Protein AF-0000000079726739 (afdb_homodimer)

pLDDT: mean 91.28, std 9.1, range [36.06, 97.25]

Radius of gyration: 21.45 Å; Cα contacts (8 Å, |Δi|>4): 364; chains: 2; bounding box: 50×57×48 Å

Secondary structure (DSSP, 8-state):
----SB-GGGGGHHHHHHHHHHHHHHHHHTSTT-TT--HHHHHHHHHHHH-SSEEHHHHHHHTT--HHHHHHHHHHHHHTTSEEEEE-SS-TTSEEEEE-HHHHTTHHHHHHHHHHHTBHHHHT--HHHHHHHHHHHHHHHHHHHHHH--/----SB-GGGGHHHHHHHHHHHHHHHHHHTSTT-TT--HHHHHHHHHHHH-SSEEHHHHHHHTT--HHHHHHHHHHHHHTTSEEEEE-SS-TTPEEEEE-HHHHTTHHHHHHHHHHHTBHHHHT--HHHHHHHHHHHHHHHHHHHHHH--

Organism: NCBI:txid2484979

Nearest PDB structures (foldseek):
  7kua-assembly1_A-2  TM=8.331E-01  e=1.783E-07  Pseudomonas putida
  2nnn-assembly3_F  TM=8.838E-01  e=1.512E-06  Pseudomonas aeruginosa
  5h3r-assembly1_B  TM=7.527E-01  e=2.907E-07  Escherichia coli K-12
  3bpx-assembly1_A  TM=7.379E-01  e=1.607E-06  unclassified
  7kfq-assembly1_A  TM=6.053E-01  e=3.285E-07  Variovorax paradoxus

Foldseek 3Di:
DPCVVDDPVVVCVVVVVVVLFVLLLVLQCVDPLRNPATPVLLLLLVVQLVPAKDWLVVSCVVSVHDSVVSVVSVVVCVVSVQKDWDADPVDRVIIMMHGDPNSNVCVVSSVVSCCVSVDCVVVVDDPVRVVVVVVVVVVVVVVCCVVPVD/DPCVVDDPVPVCVVVVVVVLFVLLLVLQCVDPLRNPATPVLLLLLVVQLVPAKDWLVRSCVVSVHDSVVSVVSVVVCVVSVQKDWDADPVDRVIIMMHGDPNSNVCVVSSVVSCCVSVDCVVVVDDPVRVVVVVVVVVVVVVVCCVVPVD

InterPro domains:
  IPR000835 MarR-type HTH domain [PF01047] (37-95)
  IPR000835 MarR-type HTH domain [PR00598] (71-86)
  IPR000835 MarR-type HTH domain [PR00598] (90-106)
  IPR000835 MarR-type HTH domain [PR00598] (120-140)
  IPR000835 MarR-type HTH domain [PS50995] (6-142)
  IPR000835 MarR-type HTH domain [SM00347] (29-130)
  IPR036388 Winged helix-like DNA-binding domain superfamily [G3DSA:1.10.10.10] (10-148)
  IPR036390 Winged helix DNA-binding domain superfamily [SSF46785] (13-146)

Solvent-accessible surface area (backbone atoms only — not comparable to full-atom values): 16293 Å² total; per-residue (Å²): 125,80,77,75,67,48,36,72,47,59,74,48,31,50,56,53,23,48,51,50,38,50,56,44,31,55,49,32,51,72,36,87,93,34,60,84,50,49,47,68,44,48,53,52,50,55,50,50,74,74,36,77,77,47,35,55,66,56,51,14,62,73,70,63,47,55,56,71,58,44,52,54,48,48,49,55,38,36,73,71,48,29,34,46,75,43,73,31,88,88,41,74,87,41,46,27,43,36,67,30,75,64,34,57,67,40,53,63,59,51,48,53,42,46,54,54,72,23,29,28,74,70,44,64,44,53,65,67,56,40,51,53,49,28,54,55,52,49,47,30,50,54,46,34,34,72,75,67,67,93,125,80,74,74,65,49,38,72,46,58,74,49,30,50,57,53,24,46,50,52,39,50,56,44,32,55,49,32,52,73,36,88,93,33,60,85,49,50,47,69,45,47,53,52,49,55,50,50,74,74,37,79,76,48,36,55,67,56,50,15,63,72,70,64,48,55,56,72,58,44,52,54,47,48,48,56,39,36,74,71,49,29,34,48,76,44,73,31,86,88,42,75,88,40,45,27,43,36,68,30,76,64,34,56,67,39,53,62,60,52,47,54,43,47,54,54,72,24,30,28,74,70,46,65,42,53,66,68,55,40,50,53,48,29,54,54,53,48,48,28,49,53,45,34,33,73,74,66,68,95

Sequence (300 aa):
MSSSGRFHSVKYLPRLAEFLNNEIEKGLKEVEDLQSLSASHFEILTFLLRKQKTNMSLIARAIHRKKPTVTVLVGKLEELGLVKRYSSEEDKRETNIELTRKGKSLKRTASKIGSRVLSLKLWGLNPQESEQLFDLLEKIYTHLRNSRNIMSSSGRFHSVKYLPRLAEFLNNEIEKGLKEVEDLQSLSASHFEILTFLLRKQKTNMSLIARAIHRKKPTVTVLVGKLEELGLVKRYSSEEDKRETNIELTRKGKSLKRTASKIGSRVLSLKLWGLNPQESEQLFDLLEKIYTHLRNSRNI

Structure (mmCIF, N/CA/C/O backbone):
data_AF-0000000079726739-model_v1
#
loop_
_entity.id
_entity.type
_entity.pdbx_description
1 polymer 'MarR family transcriptional regulator'
#
loop_
_atom_site.group_PDB
_atom_site.id
_atom_site.type_symbol
_atom_site.label_atom_id
_atom_site.label_alt_id
_atom_site.label_comp_id
_atom_site.label_asym_id
_atom_site.label_entity_id
_atom_site.label_seq_id
_atom_site.pdbx_PDB_ins_code
_atom_site.Cartn_x
_atom_site.Cartn_y
_atom_site.Cartn_z
_atom_site.occupancy
_atom_site.B_iso_or_equiv
_atom_site.auth_seq_id
_atom_site.auth_comp_id
_atom_site.auth_asym_id
_atom_site.auth_atom_id
_atom_site.pdbx_PDB_model_num
ATOM 1 N N . MET A 1 1 ? 0.133 -23.688 14.75 1 36.06 1 MET A N 1
ATOM 2 C CA . MET A 1 1 ? 0.038 -22.969 13.477 1 36.06 1 MET A CA 1
ATOM 3 C C . MET A 1 1 ? 1.342 -23.094 12.695 1 36.06 1 MET A C 1
ATOM 5 O O . MET A 1 1 ? 2.416 -22.797 13.219 1 36.06 1 MET A O 1
ATOM 9 N N . SER A 1 2 ? 1.576 -24.031 11.906 1 43.97 2 SER A N 1
ATOM 10 C CA . SER A 1 2 ? 2.809 -24.453 11.25 1 43.97 2 SER A CA 1
ATOM 11 C C . SER A 1 2 ? 3.602 -23.25 10.742 1 43.97 2 SER A C 1
ATOM 13 O O . SER A 1 2 ? 3.029 -22.312 10.188 1 43.97 2 SER A O 1
ATOM 15 N N . SER A 1 3 ? 4.586 -22.875 11.586 1 51.31 3 SER A N 1
ATOM 16 C CA . SER A 1 3 ? 5.582 -21.828 11.367 1 51.31 3 SER A CA 1
ATOM 17 C C . SER A 1 3 ? 6.02 -21.766 9.906 1 51.31 3 SER A C 1
ATOM 19 O O . SER A 1 3 ? 6.797 -22.609 9.453 1 51.31 3 SER A O 1
ATOM 21 N N . SER A 1 4 ? 5.129 -21.656 9.008 1 60.56 4 SER A N 1
ATOM 22 C CA . SER A 1 4 ? 5.309 -21.906 7.582 1 60.56 4 SER A CA 1
ATOM 23 C C . SER A 1 4 ? 6.617 -21.312 7.074 1 60.56 4 SER A C 1
ATOM 25 O O . SER A 1 4 ? 7.102 -21.688 6.004 1 60.56 4 SER A O 1
ATOM 27 N N . GLY A 1 5 ? 7.465 -20.75 8.148 1 80.25 5 GLY A N 1
ATOM 28 C CA . GLY A 1 5 ? 8.734 -20.188 7.703 1 80.25 5 GLY A CA 1
ATOM 29 C C . GLY A 1 5 ? 8.578 -19.203 6.566 1 80.25 5 GLY A C 1
ATOM 30 O O . GLY A 1 5 ? 9.547 -18.891 5.867 1 80.25 5 GLY A O 1
ATOM 31 N N . ARG A 1 6 ? 7.293 -18.781 6.344 1 86.44 6 ARG A N 1
ATOM 32 C CA . ARG A 1 6 ? 7.059 -17.844 5.25 1 86.44 6 ARG A CA 1
ATOM 33 C C . ARG A 1 6 ? 6.434 -16.547 5.762 1 86.44 6 ARG A C 1
ATOM 35 O O . ARG A 1 6 ? 5.84 -16.531 6.84 1 86.44 6 ARG A O 1
ATOM 42 N N . PHE A 1 7 ? 6.613 -15.547 5.051 1 89.06 7 PHE A N 1
ATOM 43 C CA . PHE A 1 7 ? 6.098 -14.227 5.387 1 89.06 7 PHE A CA 1
ATOM 44 C C . PHE A 1 7 ? 4.664 -14.055 4.895 1 89.06 7 PHE A C 1
ATOM 46 O O . PHE A 1 7 ? 4.398 -13.242 4.008 1 89.06 7 PHE A O 1
ATOM 53 N N . HIS A 1 8 ? 3.768 -14.617 5.637 1 88.31 8 HIS A N 1
ATOM 54 C CA . HIS A 1 8 ? 2.369 -14.656 5.223 1 88.31 8 HIS A CA 1
ATOM 55 C C . HIS A 1 8 ? 1.689 -13.312 5.457 1 88.31 8 HIS A C 1
ATOM 57 O O . HIS A 1 8 ? 0.628 -13.047 4.891 1 88.31 8 HIS A O 1
ATOM 63 N N . SER A 1 9 ? 2.352 -12.477 6.211 1 89.38 9 SER A N 1
ATOM 64 C CA . SER A 1 9 ? 1.776 -11.18 6.535 1 89.38 9 SER A CA 1
ATOM 65 C C . SER A 1 9 ? 1.7 -10.289 5.297 1 89.38 9 SER A C 1
ATOM 67 O O . SER A 1 9 ? 0.991 -9.281 5.293 1 89.38 9 SER A O 1
ATOM 69 N N . VAL A 1 10 ? 2.34 -10.703 4.289 1 90.69 10 VAL A N 1
ATOM 70 C CA . VAL A 1 10 ? 2.492 -9.883 3.094 1 90.69 10 VAL A CA 1
ATOM 71 C C . VAL A 1 10 ? 1.121 -9.594 2.484 1 90.69 10 VAL A C 1
ATOM 73 O O . VAL A 1 10 ? 0.906 -8.539 1.893 1 90.69 10 VAL A O 1
ATOM 76 N N . LYS A 1 11 ? 0.177 -10.383 2.688 1 88.38 11 LYS A N 1
ATOM 77 C CA . LYS A 1 11 ? -1.137 -10.266 2.061 1 88.38 11 LYS A CA 1
ATOM 78 C C . LYS A 1 11 ? -1.909 -9.078 2.631 1 88.38 11 LYS A C 1
ATOM 80 O O . LYS A 1 11 ? -2.811 -8.547 1.979 1 88.38 11 LYS A O 1
ATOM 85 N N . TYR A 1 12 ? -1.514 -8.648 3.768 1 92.69 12 TYR A N 1
ATOM 86 C CA . TYR A 1 12 ? -2.275 -7.602 4.449 1 92.69 12 TYR A CA 1
ATOM 87 C C . TYR A 1 12 ? -1.722 -6.223 4.121 1 92.69 12 TYR A C 1
ATOM 89 O O . TYR A 1 12 ? -2.432 -5.219 4.227 1 92.69 12 TYR A O 1
ATOM 97 N N . LEU A 1 13 ? -0.486 -6.141 3.666 1 94.56 13 LEU A N 1
ATOM 98 C CA . LEU A 1 13 ? 0.195 -4.855 3.523 1 94.56 13 LEU A CA 1
ATOM 99 C C . LEU A 1 13 ? -0.484 -3.996 2.463 1 94.56 13 LEU A C 1
ATOM 101 O O . LEU A 1 13 ? -0.867 -2.855 2.736 1 94.56 13 LEU A O 1
ATOM 105 N N . PRO A 1 14 ? -0.775 -4.562 1.338 1 93.75 14 PRO A N 1
ATOM 106 C CA . PRO A 1 14 ? -1.399 -3.719 0.315 1 93.75 14 PRO A CA 1
ATOM 107 C C . PRO A 1 14 ? -2.816 -3.291 0.687 1 93.75 14 PRO A C 1
ATOM 109 O O . PRO A 1 14 ? -3.221 -2.16 0.4 1 93.75 14 PRO A O 1
ATOM 112 N N . ARG A 1 15 ? -3.527 -4.109 1.329 1 92.56 15 ARG A N 1
ATOM 113 C CA . ARG A 1 15 ? -4.91 -3.809 1.686 1 92.56 15 ARG A CA 1
ATOM 114 C C . ARG A 1 15 ? -4.973 -2.725 2.758 1 92.56 15 ARG A C 1
ATOM 116 O O . ARG A 1 15 ? -5.797 -1.81 2.676 1 92.56 15 ARG A O 1
ATOM 123 N N . LEU A 1 16 ? -4.109 -2.824 3.725 1 95.31 16 LEU A N 1
ATOM 124 C CA . LEU A 1 16 ? -4.094 -1.848 4.809 1 95.31 16 LEU A CA 1
ATOM 125 C C . LEU A 1 16 ? -3.553 -0.506 4.324 1 95.31 16 LEU A C 1
ATOM 127 O O . LEU A 1 16 ? -4.023 0.549 4.754 1 95.31 16 LEU A O 1
ATOM 131 N N . ALA A 1 17 ? -2.574 -0.575 3.42 1 95.31 17 ALA A N 1
ATOM 132 C CA . ALA A 1 17 ? -2.08 0.656 2.809 1 95.31 17 ALA A CA 1
ATOM 133 C C . ALA A 1 17 ? -3.176 1.344 1.999 1 95.31 17 ALA A C 1
ATOM 135 O O . ALA A 1 17 ? -3.309 2.568 2.039 1 95.31 17 ALA A O 1
ATOM 136 N N . GLU A 1 18 ? -3.9 0.544 1.302 1 94.31 18 GLU A N 1
ATOM 137 C CA . GLU A 1 18 ? -5.008 1.074 0.509 1 94.31 18 GLU A CA 1
ATOM 138 C C . GLU A 1 18 ? -6.062 1.721 1.4 1 94.31 18 GLU A C 1
ATOM 140 O O . GLU A 1 18 ? -6.562 2.805 1.091 1 94.31 18 GLU A O 1
ATOM 145 N N . PHE A 1 19 ? -6.395 1.066 2.426 1 95 19 PHE A N 1
ATOM 146 C CA . PHE A 1 19 ? -7.359 1.622 3.365 1 95 19 PHE A CA 1
ATOM 147 C C . PHE A 1 19 ? -6.875 2.959 3.912 1 95 19 PHE A C 1
ATOM 149 O O . PHE A 1 19 ? -7.637 3.928 3.963 1 95 19 PHE A O 1
ATOM 156 N N . LEU A 1 20 ? -5.609 3.002 4.301 1 96.38 20 LEU A N 1
ATOM 157 C CA . LEU A 1 20 ? -5.012 4.23 4.809 1 96.38 20 LEU A CA 1
ATOM 158 C C . LEU A 1 20 ? -5.137 5.359 3.789 1 96.38 20 LEU A C 1
ATOM 160 O O . LEU A 1 20 ? -5.602 6.449 4.117 1 96.38 20 LEU A O 1
ATOM 164 N N . ASN A 1 21 ? -4.738 5.102 2.58 1 96.19 21 ASN A N 1
ATOM 165 C CA . ASN A 1 21 ? -4.777 6.109 1.525 1 96.19 21 ASN A CA 1
ATOM 166 C C . ASN A 1 21 ? -6.199 6.582 1.255 1 96.19 21 ASN A C 1
ATOM 168 O O . ASN A 1 21 ? -6.438 7.781 1.087 1 96.19 21 ASN A O 1
ATOM 172 N N . ASN A 1 22 ? -7.117 5.645 1.278 1 94.94 22 ASN A N 1
ATOM 173 C CA . ASN A 1 22 ? -8.516 5.992 1.059 1 94.94 22 ASN A CA 1
ATOM 174 C C . ASN A 1 22 ? -9.055 6.891 2.172 1 94.94 22 ASN A C 1
ATOM 176 O O . ASN A 1 22 ? -9.789 7.84 1.907 1 94.94 22 ASN A O 1
ATOM 180 N N . GLU A 1 23 ? -8.695 6.566 3.359 1 95.62 23 GLU A N 1
ATOM 181 C CA . GLU A 1 23 ? -9.148 7.367 4.496 1 95.62 23 GLU A CA 1
ATOM 182 C C . GLU A 1 23 ? -8.586 8.781 4.43 1 95.62 23 GLU A C 1
ATOM 184 O O . GLU A 1 23 ? -9.289 9.75 4.746 1 95.62 23 GLU A O 1
ATOM 189 N N . ILE A 1 24 ? -7.375 8.898 4.035 1 96.94 24 ILE A N 1
ATOM 190 C CA . ILE A 1 24 ? -6.758 10.211 3.891 1 96.94 24 ILE A CA 1
ATOM 191 C C . ILE A 1 24 ? -7.469 10.992 2.791 1 96.94 24 ILE A C 1
ATOM 193 O O . ILE A 1 24 ? -7.855 12.148 2.994 1 96.94 24 ILE A O 1
ATOM 197 N N . GLU A 1 25 ? -7.684 10.398 1.745 1 96.94 25 GLU A N 1
ATOM 198 C CA . GLU A 1 25 ? -8.258 11.07 0.582 1 96.94 25 GLU A CA 1
ATOM 199 C C . GLU A 1 25 ? -9.719 11.43 0.819 1 96.94 25 GLU A C 1
ATOM 201 O O . GLU A 1 25 ? -10.211 12.445 0.311 1 96.94 25 GLU A O 1
ATOM 206 N N . LYS A 1 26 ? -10.383 10.617 1.57 1 95.62 26 LYS A N 1
ATOM 207 C CA . LYS A 1 26 ? -11.742 10.977 1.98 1 95.62 26 LYS A CA 1
ATOM 208 C C . LYS A 1 26 ? -11.75 12.305 2.725 1 95.62 26 LYS A C 1
ATOM 210 O O . LYS A 1 26 ? -12.617 13.148 2.482 1 95.62 26 LYS A O 1
ATOM 215 N N . GLY A 1 27 ? -10.766 12.422 3.605 1 95.5 27 GLY A N 1
ATOM 216 C CA . GLY A 1 27 ? -10.641 13.68 4.324 1 95.5 27 GLY A CA 1
ATOM 217 C C . GLY A 1 27 ? -10.312 14.852 3.418 1 95.5 27 GLY A C 1
ATOM 218 O O . GLY A 1 27 ? -10.867 15.945 3.576 1 95.5 27 GLY A O 1
ATOM 219 N N . LEU A 1 28 ? -9.477 14.633 2.471 1 95.75 28 LEU A N 1
ATOM 220 C CA . LEU A 1 28 ? -9.078 15.68 1.536 1 95.75 28 LEU A CA 1
ATOM 221 C C . LEU A 1 28 ? -10.25 16.094 0.652 1 95.75 28 LEU A C 1
ATOM 223 O O . LEU A 1 28 ? -10.391 17.266 0.318 1 95.75 28 LEU A O 1
ATOM 227 N N . LYS A 1 29 ? -11.047 15.164 0.349 1 94.75 29 LYS A N 1
ATOM 228 C CA . LYS A 1 29 ? -12.188 15.422 -0.529 1 94.75 29 LYS A CA 1
ATOM 229 C C . LYS A 1 29 ? -13.227 16.312 0.154 1 94.75 29 LYS A C 1
ATOM 231 O O . LYS A 1 29 ? -14.031 16.953 -0.515 1 94.75 29 LYS A O 1
ATOM 236 N N . GLU A 1 30 ? -13.211 16.312 1.415 1 92.94 30 GLU A N 1
ATOM 237 C CA . GLU A 1 30 ? -14.148 17.109 2.186 1 92.94 30 GLU A CA 1
ATOM 238 C C . GLU A 1 30 ? -13.75 18.594 2.174 1 92.94 30 GLU A C 1
ATOM 240 O O . GLU A 1 30 ? -14.516 19.453 2.617 1 92.94 30 GLU A O 1
ATOM 245 N N . VAL A 1 31 ? -12.578 18.859 1.762 1 89.44 31 VAL A N 1
ATOM 246 C CA . VAL A 1 31 ? -12.07 20.219 1.734 1 89.44 31 VAL A CA 1
ATOM 247 C C . VAL A 1 31 ? -12.055 20.734 0.297 1 89.44 31 VAL A C 1
ATOM 249 O O . VAL A 1 31 ? -11.5 20.094 -0.595 1 89.44 31 VAL A O 1
ATOM 252 N N . GLU A 1 32 ? -12.617 21.875 0.236 1 86.88 32 GLU A N 1
ATOM 253 C CA . GLU A 1 32 ? -12.664 22.5 -1.085 1 86.88 32 GLU A CA 1
ATOM 254 C C . GLU A 1 32 ? -11.266 22.688 -1.659 1 86.88 32 GLU A C 1
ATOM 256 O O . GLU A 1 32 ? -10.328 23.031 -0.929 1 86.88 32 GLU A O 1
ATOM 261 N N . ASP A 1 33 ? -10.938 22.344 -2.885 1 87.31 33 ASP A N 1
ATOM 262 C CA . ASP A 1 33 ? -9.734 22.625 -3.664 1 87.31 33 ASP A CA 1
ATOM 263 C C . ASP A 1 33 ? -8.68 21.547 -3.428 1 87.31 33 ASP A C 1
ATOM 265 O O . ASP A 1 33 ? -7.594 21.594 -4.012 1 87.31 33 ASP A O 1
ATOM 269 N N . LEU A 1 34 ? -9.016 20.641 -2.473 1 93.75 34 LEU A N 1
ATOM 270 C CA . LEU A 1 34 ? -8 19.625 -2.188 1 93.75 34 LEU A CA 1
ATOM 271 C C . LEU A 1 34 ? -8.414 18.281 -2.75 1 93.75 34 LEU A C 1
ATOM 273 O O . LEU A 1 34 ? -7.758 17.266 -2.488 1 93.75 34 LEU A O 1
ATOM 277 N N . GLN A 1 35 ? -9.414 18.203 -3.504 1 93.44 35 GLN A N 1
ATOM 278 C CA . GLN A 1 35 ? -10.023 16.969 -3.961 1 93.44 35 GLN A CA 1
ATOM 279 C C . GLN A 1 35 ? -9.102 16.219 -4.918 1 93.44 35 GLN A C 1
ATOM 281 O O . GLN A 1 35 ? -9.234 15 -5.094 1 93.44 35 GLN A O 1
ATOM 286 N N . SER A 1 36 ? -8.211 16.969 -5.445 1 94.81 36 SER A N 1
ATOM 287 C CA . SER A 1 36 ? -7.332 16.344 -6.438 1 94.81 36 SER A CA 1
ATOM 288 C C . SER A 1 36 ? -6.055 15.82 -5.797 1 94.81 36 SER A C 1
ATOM 290 O O . SER A 1 36 ? -5.246 15.164 -6.461 1 94.81 36 SER A O 1
ATOM 292 N N . LEU A 1 37 ? -5.887 16.047 -4.52 1 96.56 37 LEU A N 1
ATOM 293 C CA . LEU A 1 37 ? -4.664 15.633 -3.842 1 96.56 37 LEU A CA 1
ATOM 294 C C . LEU A 1 37 ? -4.758 14.18 -3.4 1 96.56 37 LEU A C 1
ATOM 296 O O . LEU A 1 37 ? -5.832 13.703 -3.027 1 96.56 37 LEU A O 1
ATOM 300 N N . SER A 1 38 ? -3.639 13.523 -3.457 1 96.25 38 SER A N 1
ATOM 301 C CA . SER A 1 38 ? -3.527 12.141 -2.988 1 96.25 38 SER A CA 1
ATOM 302 C C . SER A 1 38 ? -2.893 12.078 -1.603 1 96.25 38 SER A C 1
ATOM 304 O O . SER A 1 38 ? -2.51 13.109 -1.042 1 96.25 38 SER A O 1
ATOM 306 N N . ALA A 1 39 ? -2.752 10.867 -1.101 1 96.06 39 ALA A N 1
ATOM 307 C CA . ALA A 1 39 ? -2.146 10.633 0.208 1 96.06 39 ALA A CA 1
ATOM 308 C C . ALA A 1 39 ? -0.678 11.047 0.215 1 96.06 39 ALA A C 1
ATOM 310 O O . ALA A 1 39 ? -0.166 11.523 1.23 1 96.06 39 ALA A O 1
ATOM 311 N N . SER A 1 40 ? -0.048 10.891 -0.898 1 95.19 40 SER A N 1
ATOM 312 C CA . SER A 1 40 ? 1.357 11.273 -0.988 1 95.19 40 SER A CA 1
ATOM 313 C C . SER A 1 40 ? 1.524 12.789 -0.904 1 95.19 40 SER A C 1
ATOM 315 O O . SER A 1 40 ? 2.479 13.281 -0.296 1 95.19 40 SER A O 1
ATOM 317 N N . HIS A 1 41 ? 0.647 13.492 -1.476 1 96.25 41 HIS A N 1
ATOM 318 C CA . HIS A 1 41 ? 0.645 14.945 -1.334 1 96.25 41 HIS A CA 1
ATOM 319 C C . HIS A 1 41 ? 0.44 15.359 0.12 1 96.25 41 HIS A C 1
ATOM 321 O O . HIS A 1 41 ? 1.125 16.25 0.618 1 96.25 41 HIS A O 1
ATOM 327 N N . PHE A 1 42 ? -0.47 14.68 0.665 1 95.88 42 PHE A N 1
ATOM 328 C CA . PHE A 1 42 ? -0.778 14.953 2.064 1 95.88 42 PHE A CA 1
ATOM 329 C C . PHE A 1 42 ? 0.449 14.727 2.941 1 95.88 42 PHE A C 1
ATOM 331 O O . PHE A 1 42 ? 0.685 15.477 3.891 1 95.88 42 PHE A O 1
ATOM 338 N N . GLU A 1 43 ? 1.15 13.711 2.68 1 94.25 43 GLU A N 1
ATOM 339 C CA . GLU A 1 43 ? 2.369 13.43 3.432 1 94.25 43 GLU A CA 1
ATOM 340 C C . GLU A 1 43 ? 3.346 14.60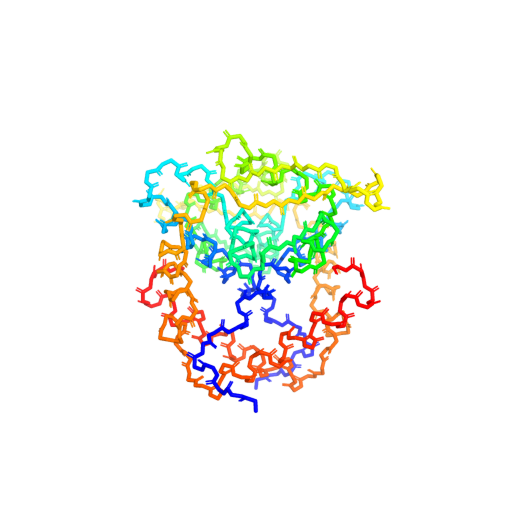2 3.361 1 94.25 43 GLU A C 1
ATOM 342 O O . GLU A 1 43 ? 3.918 15 4.379 1 94.25 43 GLU A O 1
ATOM 347 N N . ILE A 1 44 ? 3.518 15.148 2.246 1 94.31 44 ILE A N 1
ATOM 348 C CA . ILE A 1 44 ? 4.414 16.281 2.066 1 94.31 44 ILE A CA 1
ATOM 349 C C . ILE A 1 44 ? 3.859 17.5 2.805 1 94.31 44 ILE A C 1
ATOM 351 O O . ILE A 1 44 ? 4.594 18.188 3.516 1 94.31 44 ILE A O 1
ATOM 355 N N . LEU A 1 45 ? 2.594 17.719 2.68 1 94.5 45 LEU A N 1
ATOM 356 C CA . LEU A 1 45 ? 1.94 18.859 3.322 1 94.5 45 LEU A CA 1
ATOM 357 C C . LEU A 1 45 ? 2.105 18.797 4.836 1 94.5 45 LEU A C 1
ATOM 359 O O . LEU A 1 45 ? 2.477 19.797 5.465 1 94.5 45 LEU A O 1
ATOM 363 N N . THR A 1 46 ? 1.878 17.703 5.363 1 93.56 46 THR A N 1
ATOM 364 C CA . THR A 1 46 ? 1.956 17.547 6.812 1 93.56 46 THR A CA 1
ATOM 365 C C . THR A 1 46 ? 3.393 17.703 7.297 1 93.56 46 THR A C 1
ATOM 367 O O . THR A 1 46 ? 3.629 18.234 8.391 1 93.56 46 THR A O 1
ATOM 370 N N . PHE A 1 47 ? 4.262 17.234 6.496 1 93.12 47 PHE A N 1
ATOM 371 C CA . PHE A 1 47 ? 5.668 17.438 6.82 1 93.12 47 PHE A CA 1
ATOM 372 C C . PHE A 1 47 ? 6.004 18.922 6.871 1 93.12 47 PHE A C 1
ATOM 374 O O . PHE A 1 47 ? 6.648 19.391 7.812 1 93.12 47 PHE A O 1
ATOM 381 N N . LEU A 1 48 ? 5.539 19.656 5.973 1 94.44 48 LEU A N 1
ATOM 382 C CA . LEU A 1 48 ? 5.844 21.078 5.859 1 94.44 48 LEU A CA 1
ATOM 383 C C . LEU A 1 48 ? 5.141 21.875 6.957 1 94.44 48 LEU A C 1
ATOM 385 O O . LEU A 1 48 ? 5.625 22.922 7.375 1 94.44 48 LEU A O 1
ATOM 389 N N . LEU A 1 49 ? 4.051 21.359 7.367 1 93.62 49 LEU A N 1
ATOM 390 C CA . LEU A 1 49 ? 3.309 22.031 8.43 1 93.62 49 LEU A CA 1
ATOM 391 C C . LEU A 1 49 ? 4.039 21.906 9.766 1 93.62 49 LEU A C 1
ATOM 393 O O . LEU A 1 49 ? 3.846 22.719 10.664 1 93.62 49 LEU A O 1
ATOM 397 N N . ARG A 1 50 ? 4.863 20.938 9.852 1 89.44 50 ARG A N 1
ATOM 398 C CA . ARG A 1 50 ? 5.602 20.703 11.086 1 89.44 50 ARG A CA 1
ATOM 399 C C . ARG A 1 50 ? 6.977 21.359 11.047 1 89.44 50 ARG A C 1
ATOM 401 O O . ARG A 1 50 ? 7.594 21.594 12.086 1 89.44 50 ARG A O 1
ATOM 408 N N . LYS A 1 51 ? 7.449 21.484 9.852 1 81.81 51 LYS A N 1
ATOM 409 C CA . LYS A 1 51 ? 8.789 22.047 9.664 1 81.81 51 LYS A CA 1
ATOM 410 C C . LYS A 1 51 ? 8.734 23.359 8.914 1 81.81 51 LYS A C 1
ATOM 412 O O . LYS A 1 51 ? 8.055 23.484 7.895 1 81.81 51 LYS A O 1
ATOM 417 N N . GLN A 1 52 ? 9.289 24.344 9.391 1 70.12 52 GLN A N 1
ATOM 418 C CA . GLN A 1 52 ? 9.195 25.672 8.82 1 70.12 52 GLN A CA 1
ATOM 419 C C . GLN A 1 52 ? 10 25.781 7.527 1 70.12 52 GLN A C 1
ATOM 421 O O . GLN A 1 52 ? 9.523 26.344 6.539 1 70.12 52 GLN A O 1
ATOM 426 N N . LYS A 1 53 ? 11.195 25.422 7.516 1 74.44 53 LYS A N 1
ATOM 427 C CA . LYS A 1 53 ? 12.055 25.531 6.34 1 74.44 53 LYS A CA 1
ATOM 428 C C . LYS A 1 53 ? 12.633 24.172 5.957 1 74.44 53 LYS A C 1
ATOM 430 O O . LYS A 1 53 ? 13.141 23.453 6.809 1 74.44 53 LYS A O 1
ATOM 435 N N . THR A 1 54 ? 12.359 23.906 4.66 1 88.06 54 THR A N 1
ATOM 436 C CA . THR A 1 54 ? 12.906 22.641 4.191 1 88.06 54 THR A CA 1
ATOM 437 C C . THR A 1 54 ? 13.305 22.734 2.723 1 88.06 54 THR A C 1
ATOM 439 O O . THR A 1 54 ? 13.094 23.766 2.08 1 88.06 54 THR A O 1
ATOM 442 N N . ASN A 1 55 ? 14.062 21.719 2.324 1 91.06 55 ASN A N 1
ATOM 443 C CA . ASN A 1 55 ? 14.406 21.594 0.912 1 91.06 55 ASN A CA 1
ATOM 444 C C . ASN A 1 55 ? 13.953 20.266 0.328 1 91.06 55 ASN A C 1
ATOM 446 O O . ASN A 1 55 ? 13.477 19.391 1.058 1 91.06 55 ASN A O 1
ATOM 450 N N . MET A 1 56 ? 14.062 20.203 -0.988 1 92.69 56 MET A N 1
ATOM 451 C CA . MET A 1 56 ? 13.57 19.031 -1.714 1 92.69 56 MET A CA 1
ATOM 452 C C . MET A 1 56 ? 14.25 17.766 -1.224 1 92.69 56 MET A C 1
ATOM 454 O O . MET A 1 56 ? 13.602 16.719 -1.078 1 92.69 56 MET A O 1
ATOM 458 N N . SER A 1 57 ? 15.461 17.859 -0.891 1 90.94 57 SER A N 1
ATOM 459 C CA . SER A 1 57 ? 16.219 16.703 -0.446 1 90.94 57 SER A CA 1
ATOM 460 C C . SER A 1 57 ? 15.766 16.234 0.931 1 90.94 57 SER A C 1
ATOM 462 O O . SER A 1 57 ? 15.625 15.031 1.169 1 90.94 57 SER A O 1
ATOM 464 N N . LEU A 1 58 ? 15.531 17.125 1.732 1 90.56 58 LEU A N 1
ATOM 465 C CA . LEU A 1 58 ? 15.07 16.812 3.08 1 90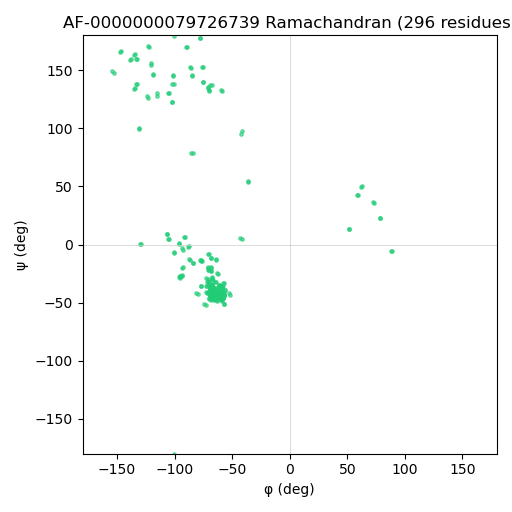.56 58 LEU A CA 1
ATOM 466 C C . LEU A 1 58 ? 13.672 16.219 3.053 1 90.56 58 LEU A C 1
ATOM 468 O O . LEU A 1 58 ? 13.375 15.273 3.799 1 90.56 58 LEU A O 1
ATOM 472 N N . ILE A 1 59 ? 12.852 16.703 2.203 1 92.25 59 ILE A N 1
ATOM 473 C CA . ILE A 1 59 ? 11.508 16.156 2.055 1 92.25 59 ILE A CA 1
ATOM 474 C C . ILE A 1 59 ? 11.586 14.719 1.549 1 92.25 59 ILE A C 1
ATOM 476 O O . ILE A 1 59 ? 10.945 13.82 2.102 1 92.25 59 ILE A O 1
ATOM 480 N N . ALA A 1 60 ? 12.383 14.523 0.57 1 90.56 60 ALA A N 1
ATOM 481 C CA . ALA A 1 60 ? 12.539 13.188 -0.011 1 90.56 60 ALA A CA 1
ATOM 482 C C . ALA A 1 60 ? 13 12.18 1.039 1 90.56 60 ALA A C 1
ATOM 484 O O . ALA A 1 60 ? 12.438 11.086 1.146 1 90.56 60 ALA A O 1
ATOM 485 N N . ARG A 1 61 ? 13.906 12.594 1.86 1 86.44 61 ARG A N 1
ATOM 486 C CA . ARG A 1 61 ? 14.422 11.734 2.922 1 86.44 61 ARG A CA 1
ATOM 487 C C . ARG A 1 61 ? 13.359 11.469 3.979 1 86.44 61 ARG A C 1
ATOM 489 O O . ARG A 1 61 ? 13.203 10.336 4.441 1 86.44 61 ARG A O 1
ATOM 496 N N . ALA A 1 62 ? 12.656 12.461 4.27 1 85.31 62 ALA A N 1
ATOM 497 C CA . ALA A 1 62 ? 11.68 12.383 5.355 1 85.31 62 ALA A CA 1
ATOM 498 C C . ALA A 1 62 ? 10.516 11.469 4.977 1 85.31 62 ALA A C 1
ATOM 500 O O . ALA A 1 62 ? 9.992 10.742 5.82 1 85.31 62 ALA A O 1
ATOM 501 N N . ILE A 1 63 ? 10.117 11.461 3.734 1 84.62 63 ILE A N 1
ATOM 502 C CA . ILE A 1 63 ? 8.922 10.711 3.357 1 84.62 63 ILE A CA 1
ATOM 503 C C . ILE A 1 63 ? 9.328 9.438 2.617 1 84.62 63 ILE A C 1
ATOM 505 O O . ILE A 1 63 ? 8.492 8.773 2.006 1 84.62 63 ILE A O 1
ATOM 509 N N . HIS A 1 64 ? 10.602 9.219 2.549 1 81.06 64 HIS A N 1
ATOM 510 C CA . HIS A 1 64 ? 11.156 7.98 2.012 1 81.06 64 HIS A CA 1
ATOM 511 C C . HIS A 1 64 ? 10.781 7.801 0.544 1 81.06 64 HIS A C 1
ATOM 513 O O . HIS A 1 64 ? 10.305 6.734 0.147 1 81.06 64 HIS A O 1
ATOM 519 N N . ARG A 1 65 ? 11.016 8.828 -0.205 1 87.38 65 ARG A N 1
ATOM 520 C CA . ARG A 1 65 ? 10.789 8.82 -1.646 1 87.38 65 ARG A CA 1
ATOM 521 C C . ARG A 1 65 ? 11.984 9.414 -2.391 1 87.38 65 ARG A C 1
ATOM 523 O O . ARG A 1 65 ? 12.773 10.156 -1.811 1 87.38 65 ARG A O 1
ATOM 530 N N . LYS A 1 66 ? 12.086 9.086 -3.684 1 87 66 LYS A N 1
ATOM 531 C CA . LYS A 1 66 ? 13.141 9.648 -4.523 1 87 66 LYS A CA 1
ATOM 532 C C . LYS A 1 66 ? 12.828 11.094 -4.898 1 87 66 LYS A C 1
ATOM 534 O O . LYS A 1 66 ? 11.664 11.469 -5.031 1 87 66 LYS A O 1
ATOM 539 N N . LYS A 1 67 ? 13.812 11.844 -5.133 1 91.44 67 LYS A N 1
ATOM 540 C CA . LYS A 1 67 ? 13.703 13.273 -5.41 1 91.44 67 LYS A CA 1
ATOM 541 C C . LYS A 1 67 ? 12.82 13.531 -6.629 1 91.44 67 LYS A C 1
ATOM 543 O O . LYS A 1 67 ? 11.984 14.438 -6.613 1 91.44 67 LYS A O 1
ATOM 548 N N . PRO A 1 68 ? 12.945 12.781 -7.676 1 93.12 68 PRO A N 1
ATOM 549 C CA . PRO A 1 68 ? 12.07 13.023 -8.82 1 93.12 68 PRO A CA 1
ATOM 550 C C . PRO A 1 68 ? 10.594 12.875 -8.484 1 93.12 68 PRO A C 1
ATOM 552 O O . PRO A 1 68 ? 9.758 13.633 -8.992 1 93.12 68 PRO A O 1
ATOM 555 N N . THR A 1 69 ? 10.266 11.938 -7.609 1 92.56 69 THR A N 1
ATOM 556 C CA . THR A 1 69 ? 8.883 11.742 -7.172 1 92.56 69 THR A CA 1
ATOM 557 C C . THR A 1 69 ? 8.406 12.938 -6.355 1 92.56 69 THR A C 1
ATOM 559 O O . THR A 1 69 ? 7.293 13.43 -6.559 1 92.56 69 THR A O 1
ATOM 562 N N . VAL A 1 70 ? 9.234 13.367 -5.539 1 94.44 70 VAL A N 1
ATOM 563 C CA . VAL A 1 70 ? 8.906 14.516 -4.699 1 94.44 70 VAL A CA 1
ATOM 564 C C . VAL A 1 70 ? 8.695 15.75 -5.574 1 94.44 70 VAL A C 1
ATOM 566 O O . VAL A 1 70 ? 7.789 16.547 -5.324 1 94.44 70 VAL A O 1
ATOM 569 N N . THR A 1 71 ? 9.5 15.906 -6.582 1 95.69 71 THR A N 1
ATOM 570 C CA . THR A 1 71 ? 9.391 17.047 -7.496 1 95.69 71 THR A CA 1
ATOM 571 C C . THR A 1 71 ? 8.008 17.078 -8.148 1 95.69 71 THR A C 1
ATOM 573 O O . THR A 1 71 ? 7.383 18.141 -8.227 1 95.69 71 THR A O 1
ATOM 576 N N . VAL A 1 72 ? 7.57 15.938 -8.5 1 96.31 72 VAL A N 1
ATOM 577 C CA . VAL A 1 72 ? 6.266 15.828 -9.141 1 96.31 72 VAL A CA 1
ATOM 578 C C . VAL A 1 72 ? 5.164 16.156 -8.133 1 96.31 72 VAL A C 1
ATOM 580 O O . VAL A 1 72 ? 4.254 16.938 -8.43 1 96.31 72 VAL A O 1
ATOM 583 N N . LEU A 1 73 ? 5.238 15.617 -7.031 1 96.56 73 LEU A N 1
ATOM 584 C CA . LEU A 1 73 ? 4.23 15.82 -5.996 1 96.56 73 LEU A CA 1
ATOM 585 C C . LEU A 1 73 ? 4.188 17.281 -5.551 1 96.56 73 LEU A C 1
ATOM 587 O O . LEU A 1 73 ? 3.109 17.859 -5.391 1 96.56 73 LEU A O 1
ATOM 591 N N . VAL A 1 74 ? 5.336 17.844 -5.41 1 96.44 74 VAL A N 1
ATOM 592 C CA . VAL A 1 74 ? 5.43 19.234 -4.992 1 96.44 74 VAL A CA 1
ATOM 593 C C . VAL A 1 74 ? 4.871 20.141 -6.09 1 96.44 74 VAL A C 1
ATOM 595 O O . VAL A 1 74 ? 4.242 21.172 -5.801 1 96.44 74 VAL A O 1
ATOM 598 N N . GLY A 1 75 ? 5.145 19.781 -7.293 1 96.94 75 GLY A N 1
ATOM 599 C CA . GLY A 1 75 ? 4.598 20.547 -8.406 1 96.94 75 GLY A CA 1
ATOM 600 C C . GLY A 1 75 ? 3.092 20.719 -8.328 1 96.94 75 GLY A C 1
ATOM 601 O O . GLY A 1 75 ? 2.58 21.828 -8.555 1 96.94 75 GLY A O 1
ATOM 602 N N . LYS A 1 76 ? 2.396 19.703 -7.965 1 97.12 76 LYS A N 1
ATOM 603 C CA . LYS A 1 76 ? 0.945 19.766 -7.824 1 97.12 76 LYS A CA 1
ATOM 604 C C . LYS A 1 76 ? 0.541 20.672 -6.672 1 97.12 76 LYS A C 1
ATOM 606 O O . LYS A 1 76 ? -0.422 21.438 -6.781 1 97.12 76 LYS A O 1
ATOM 611 N N . LEU A 1 77 ? 1.252 20.625 -5.641 1 97.06 77 LEU A N 1
ATOM 612 C CA . LEU A 1 77 ? 0.981 21.484 -4.492 1 97.06 77 LEU A CA 1
ATOM 613 C C . LEU A 1 77 ? 1.22 22.953 -4.844 1 97.06 77 LEU A C 1
ATOM 615 O O . LEU A 1 77 ? 0.481 23.828 -4.395 1 97.06 77 LEU A O 1
ATOM 619 N N . GLU A 1 78 ? 2.213 23.141 -5.625 1 97.06 78 GLU A N 1
ATOM 620 C CA . GLU A 1 78 ? 2.525 24.5 -6.082 1 97.06 78 GLU A CA 1
ATOM 621 C C . GLU A 1 78 ? 1.444 25.016 -7.02 1 97.06 78 GLU A C 1
ATOM 623 O O . GLU A 1 78 ? 1.041 26.188 -6.914 1 97.06 78 GLU A O 1
ATOM 628 N N . GLU A 1 79 ? 1.015 24.203 -7.867 1 96.5 79 GLU A N 1
ATOM 629 C CA . GLU A 1 79 ? -0.061 24.547 -8.789 1 96.5 79 GLU A CA 1
ATOM 630 C C . GLU A 1 79 ? -1.319 24.969 -8.039 1 96.5 79 GLU A C 1
ATOM 632 O O . GLU A 1 79 ? -2.037 25.859 -8.477 1 96.5 79 GLU A O 1
ATOM 637 N N . LEU A 1 80 ? -1.556 24.391 -6.891 1 96 80 LEU A N 1
ATOM 638 C CA . LEU A 1 80 ? -2.738 24.688 -6.086 1 96 80 LEU A CA 1
ATOM 639 C C . LEU A 1 80 ? -2.494 25.859 -5.156 1 96 80 LEU A C 1
ATOM 641 O O . LEU A 1 80 ? -3.373 26.234 -4.375 1 96 80 LEU A O 1
ATOM 645 N N . GLY A 1 81 ? -1.265 26.359 -5.23 1 96.56 81 GLY A N 1
ATOM 646 C CA . GLY A 1 81 ? -0.93 27.547 -4.453 1 96.56 81 GLY A CA 1
ATOM 647 C C . GLY A 1 81 ? -0.666 27.234 -2.992 1 96.56 81 GLY A C 1
ATOM 648 O O . GLY A 1 81 ? -0.763 28.125 -2.141 1 96.56 81 GLY A O 1
ATOM 649 N N . LEU A 1 82 ? -0.317 26.031 -2.672 1 96.56 82 LEU A N 1
ATOM 650 C CA . LEU A 1 82 ? -0.151 25.625 -1.279 1 96.56 82 LEU A CA 1
ATOM 651 C C . LEU A 1 82 ? 1.301 25.781 -0.838 1 96.56 82 LEU A C 1
ATOM 653 O O . LEU A 1 82 ? 1.581 25.922 0.355 1 96.56 82 LEU A O 1
ATOM 657 N N . VAL A 1 83 ? 2.199 25.688 -1.835 1 96.81 83 VAL A N 1
ATOM 658 C CA . VAL A 1 83 ? 3.619 25.828 -1.529 1 96.81 83 VAL A CA 1
ATOM 659 C C . VAL A 1 83 ? 4.285 26.734 -2.555 1 96.81 83 VAL A C 1
ATOM 661 O O . VAL A 1 83 ? 3.705 27.031 -3.604 1 96.81 83 VAL A O 1
ATOM 664 N N . LYS A 1 84 ? 5.426 27.188 -2.172 1 95.94 84 LYS A N 1
ATOM 665 C CA . LYS A 1 84 ? 6.293 27.953 -3.064 1 95.94 84 LYS A CA 1
ATOM 666 C C . LYS A 1 84 ? 7.73 27.438 -3.004 1 95.94 84 LYS A C 1
ATOM 668 O O . LYS A 1 84 ? 8.234 27.109 -1.928 1 95.94 84 LYS A O 1
ATOM 673 N N . ARG A 1 85 ? 8.344 27.344 -4.129 1 94.12 85 ARG A N 1
ATOM 674 C CA . ARG A 1 85 ? 9.742 26.953 -4.246 1 94.12 85 ARG A CA 1
ATOM 675 C C . ARG A 1 85 ? 10.625 28.172 -4.48 1 94.12 85 ARG A C 1
ATOM 677 O O . ARG A 1 85 ? 10.219 29.125 -5.141 1 94.12 85 ARG A O 1
ATOM 684 N N . TYR A 1 86 ? 11.766 28.078 -3.912 1 91.75 86 TYR A N 1
ATOM 685 C CA . TYR A 1 86 ? 12.734 29.141 -4.164 1 91.75 86 TYR A CA 1
ATOM 686 C C . TYR A 1 86 ? 14.164 28.625 -4.023 1 91.75 86 TYR A C 1
ATOM 688 O O . TYR A 1 86 ? 14.406 27.641 -3.322 1 91.75 86 TYR A O 1
ATOM 696 N N . SER A 1 87 ? 15.031 29.203 -4.805 1 89.31 87 SER A N 1
ATOM 697 C CA . SER A 1 87 ? 16.422 28.781 -4.789 1 89.31 87 SER A CA 1
ATOM 698 C C . SER A 1 87 ? 17.094 29.141 -3.471 1 89.31 87 SER A C 1
ATOM 700 O O . SER A 1 87 ? 16.844 30.219 -2.914 1 89.31 87 SER A O 1
ATOM 702 N N . SER A 1 88 ? 17.875 28.125 -3.021 1 82.75 88 SER A N 1
ATO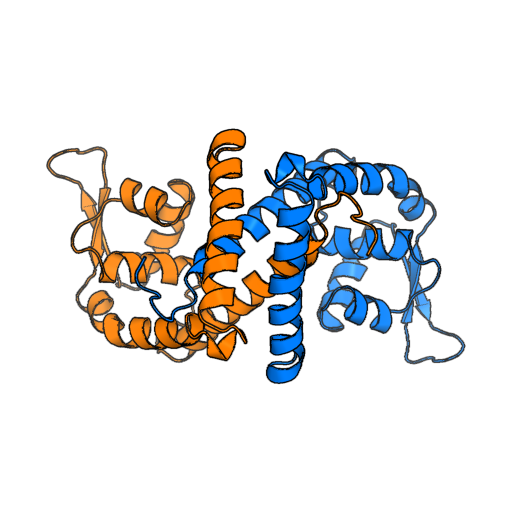M 703 C CA . SER A 1 88 ? 18.656 28.375 -1.815 1 82.75 88 SER A CA 1
ATOM 704 C C . SER A 1 88 ? 19.797 29.359 -2.094 1 82.75 88 SER A C 1
ATOM 706 O O . SER A 1 88 ? 20.469 29.25 -3.123 1 82.75 88 SER A O 1
ATOM 708 N N . GLU A 1 89 ? 19.906 30.281 -1.198 1 79.31 89 GLU A N 1
ATOM 709 C CA . GLU A 1 89 ? 21.031 31.219 -1.32 1 79.31 89 GLU A CA 1
ATOM 710 C C . GLU A 1 89 ? 22.359 30.547 -0.993 1 79.31 89 GLU A C 1
ATOM 712 O O . GLU A 1 89 ? 23.391 30.906 -1.558 1 79.31 89 GLU A O 1
ATOM 717 N N . GLU A 1 90 ? 22.312 29.656 -0.177 1 80.69 90 GLU A N 1
ATOM 718 C CA . GLU A 1 90 ? 23.516 28.969 0.314 1 80.69 90 GLU A CA 1
ATOM 719 C C . GLU A 1 90 ? 23.969 27.891 -0.66 1 80.69 90 GLU A C 1
ATOM 721 O O . GLU A 1 90 ? 25.172 27.688 -0.855 1 80.69 90 GLU A O 1
ATOM 726 N N . ASP A 1 91 ? 23.062 27.203 -1.159 1 76.5 91 ASP A N 1
ATOM 727 C CA . ASP A 1 91 ? 23.328 26.141 -2.133 1 76.5 91 ASP A CA 1
ATOM 728 C C . ASP A 1 91 ? 22.406 26.281 -3.346 1 76.5 91 ASP A C 1
ATOM 730 O O . ASP A 1 91 ? 21.266 25.828 -3.32 1 76.5 91 ASP A O 1
ATOM 734 N N . LYS A 1 92 ? 22.969 26.844 -4.352 1 80 92 LYS A N 1
ATOM 735 C CA . LYS A 1 92 ? 22.172 27.172 -5.535 1 80 92 LYS A CA 1
ATOM 736 C C . LYS A 1 92 ? 21.625 25.906 -6.195 1 80 92 LYS A C 1
ATOM 738 O O . LYS A 1 92 ? 20.688 25.984 -6.988 1 80 92 LYS A O 1
ATOM 743 N N . ARG A 1 93 ? 22.141 24.719 -5.805 1 80.38 93 ARG A N 1
ATOM 744 C CA . ARG A 1 93 ? 21.672 23.484 -6.406 1 80.38 93 ARG A CA 1
ATOM 745 C C . ARG A 1 93 ? 20.438 22.953 -5.688 1 80.38 93 ARG A C 1
ATOM 747 O O . ARG A 1 93 ? 19.734 22.078 -6.207 1 80.38 93 ARG A O 1
ATOM 754 N N . GLU A 1 94 ? 20.266 23.578 -4.547 1 87.56 94 GLU A N 1
ATOM 755 C CA . GLU A 1 94 ? 19.125 23.094 -3.752 1 87.56 94 GLU A CA 1
ATOM 756 C C . GLU A 1 94 ? 17.922 24.031 -3.904 1 87.56 94 GLU A C 1
ATOM 758 O O . GLU A 1 94 ? 18.078 25.25 -3.982 1 87.56 94 GLU A O 1
ATOM 763 N N . THR A 1 95 ? 16.859 23.391 -4.02 1 92.38 95 THR A N 1
ATOM 764 C CA . THR A 1 95 ? 15.602 24.141 -4.086 1 92.38 95 THR A CA 1
ATOM 765 C C . THR A 1 95 ? 14.875 24.094 -2.746 1 92.38 95 THR A C 1
ATOM 767 O O . THR A 1 95 ? 14.594 23.016 -2.219 1 92.38 95 THR A O 1
ATOM 770 N N . ASN A 1 96 ? 14.617 25.266 -2.193 1 93.38 96 ASN A N 1
ATOM 771 C CA . ASN A 1 96 ? 13.852 25.375 -0.955 1 93.38 96 ASN A CA 1
ATOM 772 C C . ASN A 1 96 ? 12.352 25.406 -1.224 1 93.38 96 ASN A C 1
ATOM 774 O O . ASN A 1 96 ? 11.914 25.812 -2.301 1 93.38 96 ASN A O 1
ATOM 778 N N . ILE A 1 97 ? 11.609 24.891 -0.172 1 94.88 97 ILE A N 1
ATOM 779 C CA . ILE A 1 97 ? 10.156 24.844 -0.262 1 94.88 97 ILE A CA 1
ATOM 780 C C . ILE A 1 97 ? 9.539 25.344 1.041 1 94.88 97 ILE A C 1
ATOM 782 O O . ILE A 1 97 ? 10.016 25.016 2.129 1 94.88 97 ILE A O 1
ATOM 786 N N . GLU A 1 98 ? 8.523 26.203 0.914 1 94.5 98 GLU A N 1
ATOM 787 C CA . GLU A 1 98 ? 7.797 26.672 2.092 1 94.5 98 GLU A CA 1
ATOM 788 C C . GLU A 1 98 ? 6.297 26.734 1.825 1 94.5 98 GLU A C 1
ATOM 790 O O . GLU A 1 98 ? 5.867 26.781 0.671 1 94.5 98 GLU A O 1
ATOM 795 N N . LEU A 1 99 ? 5.586 26.719 2.908 1 96.12 99 LEU A N 1
ATOM 796 C CA . LEU A 1 99 ? 4.137 26.859 2.797 1 96.12 99 LEU A CA 1
ATOM 797 C C . LEU A 1 99 ? 3.752 28.312 2.504 1 96.12 99 LEU A C 1
ATOM 799 O O . LEU A 1 99 ? 4.344 29.234 3.059 1 96.12 99 LEU A O 1
ATOM 803 N N . THR A 1 100 ? 2.756 28.422 1.622 1 95.81 100 THR A N 1
ATOM 804 C CA . THR A 1 100 ? 2.105 29.719 1.485 1 95.81 100 THR A CA 1
ATOM 805 C C . THR A 1 100 ? 1.132 29.969 2.635 1 95.81 100 THR A C 1
ATOM 807 O O . THR A 1 100 ? 0.969 29.109 3.508 1 95.81 100 THR A O 1
ATOM 810 N N . ARG A 1 101 ? 0.532 31.172 2.604 1 95.94 101 ARG A N 1
ATOM 811 C CA . ARG A 1 101 ? -0.521 31.438 3.576 1 95.94 101 ARG A CA 1
ATOM 812 C C . ARG A 1 101 ? -1.666 30.438 3.436 1 95.94 101 ARG A C 1
ATOM 814 O O . ARG A 1 101 ? -2.201 29.969 4.438 1 95.94 101 ARG A O 1
ATOM 821 N N . LYS A 1 102 ? -1.933 30.125 2.211 1 95.25 102 LYS A N 1
ATOM 822 C CA . LYS A 1 102 ? -2.979 29.141 1.931 1 95.25 102 LYS A CA 1
ATOM 823 C C . LYS A 1 102 ? -2.598 27.766 2.459 1 95.25 102 LYS A C 1
ATOM 825 O O . LYS A 1 102 ? -3.426 27.078 3.055 1 95.25 102 LYS A O 1
ATOM 830 N N . GLY A 1 103 ? -1.382 27.406 2.266 1 95 103 GLY A N 1
ATOM 831 C CA . GLY A 1 103 ? -0.897 26.141 2.771 1 95 103 GLY A CA 1
ATOM 832 C C . GLY A 1 103 ? -0.921 26.047 4.285 1 95 103 GLY A C 1
ATOM 833 O O . GLY A 1 103 ? -1.307 25.016 4.848 1 95 103 GLY A O 1
ATOM 834 N N . LYS A 1 104 ? -0.554 27.109 4.93 1 95.12 104 LYS A N 1
ATOM 835 C CA . LYS A 1 104 ? -0.519 27.156 6.387 1 95.12 104 LYS A CA 1
ATOM 836 C C . LYS A 1 104 ? -1.926 27.078 6.977 1 95.12 104 LYS A C 1
ATOM 838 O O . LYS A 1 104 ? -2.119 26.547 8.07 1 95.12 104 LYS A O 1
ATOM 843 N N . SER A 1 105 ? -2.838 27.531 6.238 1 94.5 105 SER A N 1
ATOM 844 C CA . SER A 1 105 ? -4.219 27.562 6.707 1 94.5 105 SER A CA 1
ATOM 845 C C . SER A 1 105 ? -4.809 26.156 6.777 1 94.5 105 SER A C 1
ATOM 847 O O . SER A 1 105 ? -5.867 25.953 7.375 1 94.5 105 SER A O 1
ATOM 849 N N . LEU A 1 106 ? -4.059 25.172 6.258 1 94.38 106 LEU A N 1
ATOM 850 C CA . LEU A 1 106 ? -4.566 23.797 6.215 1 94.38 106 LEU A CA 1
ATOM 851 C C . LEU A 1 106 ? -4.168 23.031 7.473 1 94.38 106 LEU A C 1
ATOM 853 O O . LEU A 1 106 ? -4.453 21.844 7.594 1 94.38 106 LEU A O 1
ATOM 857 N N . LYS A 1 107 ? -3.604 23.672 8.398 1 94.81 107 LYS A N 1
ATOM 858 C CA . LYS A 1 107 ? -3.117 23.031 9.609 1 94.81 107 LYS A CA 1
ATOM 859 C C . LYS A 1 107 ? -4.242 22.281 10.328 1 94.81 107 LYS A C 1
ATOM 861 O O . LYS A 1 107 ? -4.074 21.141 10.734 1 94.81 107 LYS A O 1
ATOM 866 N N . ARG A 1 108 ? -5.355 22.891 10.422 1 94.19 108 ARG A N 1
ATOM 867 C CA . ARG A 1 108 ? -6.48 22.281 11.125 1 94.19 108 ARG A CA 1
ATOM 868 C C . ARG A 1 108 ? -7.008 21.062 10.375 1 94.19 108 ARG A C 1
ATOM 870 O O . ARG A 1 108 ? -7.27 20.031 10.969 1 94.19 108 ARG A O 1
ATOM 877 N N . THR A 1 109 ? -7.133 21.266 9.086 1 93.88 109 THR A N 1
ATOM 878 C CA . THR A 1 109 ? -7.578 20.156 8.242 1 93.88 109 THR A CA 1
ATOM 879 C C . THR A 1 109 ? -6.613 18.984 8.344 1 93.88 109 THR A C 1
ATOM 881 O O . THR A 1 109 ? -7.039 17.844 8.523 1 93.88 109 THR A O 1
ATOM 884 N N . ALA A 1 110 ? -5.391 19.281 8.242 1 94.44 110 ALA A N 1
ATOM 885 C CA . ALA A 1 110 ? -4.363 18.25 8.328 1 94.44 110 ALA A CA 1
ATOM 886 C C . ALA A 1 110 ? -4.402 17.547 9.68 1 94.44 110 ALA A C 1
ATOM 888 O O . ALA A 1 110 ? -4.27 16.328 9.75 1 94.44 110 ALA A O 1
ATOM 889 N N . SER A 1 111 ? -4.625 18.328 10.68 1 94.94 111 SER A N 1
ATOM 890 C CA . SER A 1 111 ? -4.707 17.766 12.031 1 94.94 111 SER A CA 1
ATOM 891 C C . SER A 1 111 ? -5.906 16.828 12.172 1 94.94 111 SER A C 1
ATOM 893 O O . SER A 1 111 ? -5.805 15.766 12.781 1 94.94 111 SER A O 1
ATOM 895 N N . LYS A 1 112 ? -6.988 17.203 11.586 1 95.62 112 LYS A N 1
ATOM 896 C CA . LYS A 1 112 ? -8.203 16.406 11.641 1 95.62 112 LYS A CA 1
ATOM 897 C C . LYS A 1 112 ? -8.023 15.07 10.922 1 95.62 112 LYS A C 1
ATOM 899 O O . LYS A 1 112 ? -8.336 14.016 11.461 1 95.62 112 LYS A O 1
ATOM 904 N N . ILE A 1 113 ? -7.469 15.148 9.766 1 95.69 113 ILE A N 1
ATOM 905 C CA . ILE A 1 113 ? -7.23 13.938 8.992 1 95.69 113 ILE A CA 1
ATOM 906 C C . ILE A 1 113 ? -6.219 13.047 9.711 1 95.69 113 ILE A C 1
ATOM 908 O O . ILE A 1 113 ? -6.441 11.852 9.875 1 95.69 113 ILE A O 1
ATOM 912 N N . GLY A 1 114 ? -5.176 13.664 10.18 1 95.06 114 GLY A N 1
ATOM 913 C CA . GLY A 1 114 ? -4.145 12.938 10.898 1 95.06 114 GLY A CA 1
ATOM 914 C C . GLY A 1 114 ? -4.664 12.25 12.148 1 95.06 114 GLY A C 1
ATOM 915 O O . GLY A 1 114 ? -4.363 11.078 12.391 1 95.06 114 GLY A O 1
ATOM 916 N N . SER A 1 115 ? -5.434 12.984 12.891 1 94.69 115 SER A N 1
ATOM 917 C CA . SER A 1 115 ? -5.992 12.43 14.117 1 94.69 115 SER A CA 1
ATOM 918 C C . SER A 1 115 ? -6.871 11.219 13.82 1 94.69 115 SER A C 1
ATOM 920 O O . SER A 1 115 ? -6.871 10.242 14.578 1 94.69 115 SER A O 1
ATOM 922 N N . ARG A 1 116 ? -7.527 11.273 12.781 1 94.62 116 ARG A N 1
ATOM 923 C CA . ARG A 1 116 ? -8.414 10.18 12.406 1 94.62 116 ARG A CA 1
ATOM 924 C C . ARG A 1 116 ? -7.613 8.938 12 1 94.62 116 ARG A C 1
ATOM 926 O O . ARG A 1 116 ? -7.828 7.855 12.547 1 94.62 116 ARG A O 1
ATOM 933 N N . VAL A 1 117 ? -6.621 9.133 11.195 1 95.62 117 VAL A N 1
ATOM 934 C CA . VAL A 1 117 ? -5.957 7.961 10.633 1 95.62 117 VAL A CA 1
ATOM 935 C C . VAL A 1 117 ? -4.918 7.434 11.625 1 95.62 117 VAL A C 1
ATOM 937 O O . VAL A 1 117 ? -4.469 6.289 11.508 1 95.62 117 VAL A O 1
ATOM 940 N N . LEU A 1 118 ? -4.559 8.227 12.609 1 95.69 118 LEU A N 1
ATOM 941 C CA . LEU A 1 118 ? -3.572 7.781 13.586 1 95.69 118 LEU A CA 1
ATOM 942 C C . LEU A 1 118 ? -4.254 7.215 14.828 1 95.69 118 LEU A C 1
ATOM 944 O O . LEU A 1 118 ? -3.582 6.742 15.742 1 95.69 118 LEU A O 1
ATOM 948 N N . SER A 1 119 ? -5.543 7.203 14.812 1 95.69 119 SER A N 1
ATOM 949 C CA . SER A 1 119 ? -6.289 6.727 15.977 1 95.69 119 SER A CA 1
ATOM 950 C C . SER A 1 119 ? -6.137 5.219 16.141 1 95.69 119 SER A C 1
ATOM 952 O O . SER A 1 119 ? -6.348 4.457 15.195 1 95.69 119 SER A O 1
ATOM 954 N N . LEU A 1 120 ? -5.855 4.812 17.344 1 96.06 120 LEU A N 1
ATOM 955 C CA . LEU A 1 120 ? -5.77 3.387 17.625 1 96.06 120 LEU A CA 1
ATOM 956 C C . LEU A 1 120 ? -7.141 2.725 17.5 1 96.06 120 LEU A C 1
ATOM 958 O O . LEU A 1 120 ? -7.238 1.565 17.094 1 96.06 120 LEU A O 1
ATOM 962 N N . LYS A 1 121 ? -8.133 3.443 17.766 1 95.06 121 LYS A N 1
ATOM 963 C CA . LYS A 1 121 ? -9.492 2.934 17.688 1 95.06 121 LYS A CA 1
ATOM 964 C C . LYS A 1 121 ? -9.859 2.564 16.25 1 95.06 121 LYS A C 1
ATOM 966 O O . LYS A 1 121 ? -10.531 1.555 16.016 1 95.06 121 LYS A O 1
ATOM 971 N N . LEU A 1 122 ? -9.391 3.328 15.383 1 95.94 122 LEU A N 1
ATOM 972 C CA . LEU A 1 122 ? -9.672 3.043 13.977 1 95.94 122 LEU A CA 1
ATOM 973 C C . LEU A 1 122 ? -9.102 1.687 13.57 1 95.94 122 LEU A C 1
ATOM 975 O O . LEU A 1 122 ? -9.727 0.946 12.812 1 95.94 122 LEU A O 1
ATOM 979 N N . TRP A 1 123 ? -7.988 1.398 14.148 1 96.69 123 TRP A N 1
ATOM 980 C CA . TRP A 1 123 ? -7.234 0.235 13.695 1 96.69 123 TRP A CA 1
ATOM 981 C C . TRP A 1 123 ? -7.461 -0.956 14.625 1 96.69 123 TRP A C 1
ATOM 983 O O . TRP A 1 123 ? -6.965 -2.055 14.359 1 96.69 123 TRP A O 1
ATOM 993 N N . GLY A 1 124 ? -8.133 -0.75 15.68 1 96.69 124 GLY A N 1
ATOM 994 C CA . GLY A 1 124 ? -8.461 -1.832 16.594 1 96.69 124 GLY A CA 1
ATOM 995 C C . GLY A 1 124 ? -7.262 -2.314 17.391 1 96.69 124 GLY A C 1
ATOM 996 O O . GLY A 1 124 ? -7.121 -3.512 17.656 1 96.69 124 GLY A O 1
ATOM 997 N N . LEU A 1 125 ? -6.418 -1.424 17.75 1 97.19 125 LEU A N 1
ATOM 998 C CA . LEU A 1 125 ? -5.211 -1.785 18.484 1 97.19 125 LEU A CA 1
ATOM 999 C C . LEU A 1 125 ? -5.184 -1.111 19.844 1 97.19 125 LEU A C 1
ATOM 1001 O O . LEU A 1 125 ? -5.688 0.004 20 1 97.19 125 LEU A O 1
ATOM 1005 N N . ASN A 1 126 ? -4.645 -1.737 20.812 1 96.31 126 ASN A N 1
ATOM 1006 C CA . ASN A 1 126 ? -4.277 -1.078 22.062 1 96.31 126 ASN A CA 1
ATOM 1007 C C . ASN A 1 126 ? -2.846 -0.547 22.016 1 96.31 126 ASN A C 1
ATOM 1009 O O . ASN A 1 126 ? -2.111 -0.812 21.062 1 96.31 126 ASN A O 1
ATOM 1013 N N . PRO A 1 127 ? -2.453 0.232 22.969 1 95.75 127 PRO A N 1
ATOM 1014 C CA . PRO A 1 127 ? -1.138 0.875 22.922 1 95.75 127 PRO A CA 1
ATOM 1015 C C . PRO A 1 127 ? 0.009 -0.131 22.859 1 95.75 127 PRO A C 1
ATOM 1017 O O . PRO A 1 127 ? 0.979 0.078 22.125 1 95.75 127 PRO A O 1
ATOM 1020 N N . GLN A 1 128 ? -0.124 -1.172 23.5 1 95.88 128 GLN A N 1
ATOM 1021 C CA . GLN A 1 128 ? 0.932 -2.178 23.516 1 95.88 128 GLN A CA 1
ATOM 1022 C C . GLN A 1 128 ? 1.06 -2.854 22.141 1 95.88 128 GLN A C 1
ATOM 1024 O O . GLN A 1 128 ? 2.17 -3.041 21.641 1 95.88 128 GLN A O 1
ATOM 1029 N N . GLU A 1 129 ? -0.048 -3.186 21.562 1 96.44 129 GLU A N 1
ATOM 1030 C CA . GLU A 1 129 ? -0.072 -3.785 20.234 1 96.44 129 GLU A CA 1
ATOM 1031 C C . GLU A 1 129 ? 0.499 -2.83 19.188 1 96.44 129 GLU A C 1
ATOM 1033 O O . GLU A 1 129 ? 1.241 -3.248 18.297 1 96.44 129 GLU A O 1
ATOM 1038 N N . SER A 1 130 ? 0.119 -1.64 19.375 1 96.69 130 SER A N 1
ATOM 1039 C CA . SER A 1 130 ? 0.605 -0.617 18.453 1 96.69 130 SER A CA 1
ATOM 1040 C C . SER A 1 130 ? 2.123 -0.488 18.531 1 96.69 130 SER A C 1
ATOM 1042 O O . SER A 1 130 ? 2.791 -0.385 17.5 1 96.69 130 SER A O 1
ATOM 1044 N N . GLU A 1 131 ? 2.645 -0.49 19.625 1 95.81 131 GLU A N 1
ATOM 1045 C CA . GLU A 1 131 ? 4.086 -0.381 19.812 1 95.81 131 GLU A CA 1
ATOM 1046 C C . GLU A 1 131 ? 4.812 -1.598 19.234 1 95.81 131 GLU A C 1
ATOM 1048 O O . GLU A 1 131 ? 5.84 -1.459 18.578 1 95.81 131 GLU A O 1
ATOM 1053 N N . GLN A 1 132 ? 4.273 -2.729 19.5 1 96.19 132 GLN A N 1
ATOM 1054 C CA . GLN A 1 132 ? 4.852 -3.949 18.953 1 96.19 132 GLN A CA 1
ATOM 1055 C C . GLN A 1 132 ? 4.859 -3.916 17.422 1 96.19 132 GLN A C 1
ATOM 1057 O O . GLN A 1 132 ? 5.859 -4.277 16.797 1 96.19 132 GLN A O 1
ATOM 1062 N N . LEU A 1 133 ? 3.76 -3.508 16.938 1 97.25 133 LEU A N 1
ATOM 1063 C CA . LEU A 1 133 ? 3.654 -3.414 15.484 1 97.25 133 LEU A CA 1
ATOM 1064 C C . LEU A 1 133 ? 4.664 -2.414 14.93 1 97.25 133 LEU A C 1
ATOM 1066 O O . LEU A 1 133 ? 5.309 -2.676 13.914 1 97.25 133 LEU A O 1
ATOM 1070 N N . PHE A 1 134 ? 4.785 -1.322 15.609 1 96.31 134 PHE A N 1
ATOM 1071 C CA . PHE A 1 134 ? 5.742 -0.303 15.188 1 96.31 134 PHE A CA 1
ATOM 1072 C C . PHE A 1 134 ? 7.152 -0.872 15.141 1 96.31 134 PHE A C 1
ATOM 1074 O O . PHE A 1 134 ? 7.859 -0.709 14.141 1 96.31 134 PHE A O 1
ATOM 1081 N N . ASP A 1 135 ? 7.484 -1.535 16.125 1 96.69 135 ASP A N 1
ATOM 1082 C CA . ASP A 1 135 ? 8.828 -2.084 16.219 1 96.69 135 ASP A CA 1
ATOM 1083 C C . ASP A 1 135 ? 9.102 -3.076 15.094 1 96.69 135 ASP A C 1
ATOM 1085 O O . ASP A 1 135 ? 10.172 -3.057 14.477 1 96.69 135 ASP A O 1
ATOM 1089 N N . LEU A 1 136 ? 8.148 -3.91 14.828 1 97.19 136 LEU A N 1
ATOM 1090 C CA . LEU A 1 136 ? 8.305 -4.934 13.797 1 97.19 136 LEU A CA 1
ATOM 1091 C C . LEU A 1 136 ? 8.359 -4.309 12.414 1 97.19 136 LEU A C 1
ATOM 1093 O O . LEU A 1 136 ? 9.203 -4.676 11.594 1 97.19 136 LEU A O 1
ATOM 1097 N N . LEU A 1 137 ? 7.504 -3.367 12.125 1 96.94 137 LEU A N 1
ATOM 1098 C CA . LEU A 1 137 ? 7.48 -2.727 10.812 1 96.94 137 LEU A CA 1
ATOM 1099 C C . LEU A 1 137 ? 8.719 -1.861 10.609 1 96.94 137 LEU A C 1
ATOM 1101 O O . LEU A 1 137 ? 9.258 -1.787 9.508 1 96.94 137 LEU A O 1
ATOM 1105 N N . GLU A 1 138 ? 9.125 -1.197 11.688 1 95.19 138 GLU A N 1
ATOM 1106 C CA . GLU A 1 138 ? 10.352 -0.413 11.602 1 95.19 138 GLU A CA 1
ATOM 1107 C C . GLU A 1 138 ? 11.562 -1.305 11.32 1 95.19 138 GLU A C 1
ATOM 1109 O O . GLU A 1 138 ? 12.438 -0.941 10.531 1 95.19 138 GLU A O 1
ATOM 1114 N N . LYS A 1 139 ? 11.602 -2.412 11.922 1 96.69 139 LYS A N 1
ATOM 1115 C CA . LYS A 1 139 ? 12.68 -3.365 11.672 1 96.69 139 LYS A CA 1
ATOM 1116 C C . LYS A 1 139 ? 12.719 -3.764 10.195 1 96.69 139 LYS A C 1
ATOM 1118 O O . LYS A 1 139 ? 13.789 -3.777 9.586 1 96.69 139 LYS A O 1
ATOM 1123 N N . ILE A 1 140 ? 11.602 -4.055 9.648 1 97.25 140 ILE A N 1
ATOM 1124 C CA . ILE A 1 140 ? 11.516 -4.445 8.25 1 97.25 140 ILE A CA 1
ATOM 1125 C C . ILE A 1 140 ? 11.977 -3.295 7.359 1 97.25 140 ILE A C 1
ATOM 1127 O O . ILE A 1 140 ? 12.805 -3.486 6.465 1 97.25 140 ILE A O 1
ATOM 1131 N N . TYR A 1 141 ? 11.469 -2.184 7.645 1 94.31 141 TYR A N 1
ATOM 1132 C CA . TYR A 1 141 ? 11.789 -1.013 6.836 1 94.31 141 TYR A CA 1
ATOM 1133 C C . TYR A 1 141 ? 13.289 -0.731 6.859 1 94.31 141 TYR A C 1
ATOM 1135 O O . TYR A 1 141 ? 13.898 -0.496 5.812 1 94.31 141 TYR A O 1
ATOM 1143 N N . THR A 1 142 ? 13.852 -0.733 8.008 1 94 142 THR A N 1
ATOM 1144 C CA . THR A 1 142 ? 15.273 -0.459 8.156 1 94 142 THR A CA 1
ATOM 1145 C C . THR A 1 142 ? 16.109 -1.51 7.422 1 94 142 THR A C 1
ATOM 1147 O O . THR A 1 142 ? 17.094 -1.179 6.762 1 94 142 THR A O 1
ATOM 1150 N N . HIS A 1 143 ? 15.703 -2.723 7.551 1 96.25 143 HIS A N 1
ATOM 1151 C CA . HIS A 1 143 ? 16.375 -3.812 6.859 1 96.25 143 HIS A CA 1
ATOM 1152 C C . HIS A 1 143 ? 16.375 -3.598 5.348 1 96.25 143 HIS A C 1
ATOM 1154 O O . HIS A 1 143 ? 17.406 -3.713 4.691 1 96.25 143 HIS A O 1
ATOM 1160 N N . LEU A 1 144 ? 15.203 -3.223 4.809 1 94.69 144 LEU A N 1
ATOM 1161 C CA . LEU A 1 144 ? 15.039 -3.047 3.367 1 94.69 144 LEU A CA 1
ATOM 1162 C C . LEU A 1 144 ? 15.773 -1.795 2.889 1 94.69 144 LEU A C 1
ATOM 1164 O O . LEU A 1 144 ? 16.312 -1.773 1.785 1 94.69 144 LEU A O 1
ATOM 1168 N N . ARG A 1 145 ? 15.656 -0.769 3.662 1 88.94 145 ARG A N 1
ATOM 1169 C CA . ARG A 1 145 ? 16.375 0.455 3.318 1 88.94 145 ARG A CA 1
ATOM 1170 C C . ARG A 1 145 ? 17.875 0.19 3.172 1 88.94 145 ARG A C 1
ATOM 1172 O O . ARG A 1 145 ? 18.516 0.69 2.242 1 88.94 145 ARG A O 1
ATOM 1179 N N . ASN A 1 146 ? 18.375 -0.605 4 1 88.69 146 ASN A N 1
ATOM 1180 C CA . ASN A 1 146 ? 19.797 -0.91 4.012 1 88.69 146 ASN A CA 1
ATOM 1181 C C . ASN A 1 146 ? 20.172 -1.877 2.891 1 88.69 146 ASN A C 1
ATOM 1183 O O . ASN A 1 146 ? 21.234 -1.755 2.291 1 88.69 146 ASN A O 1
ATOM 1187 N N . SER A 1 147 ? 19.312 -2.781 2.596 1 87.06 147 SER A N 1
ATOM 1188 C CA . SER A 1 147 ? 19.656 -3.863 1.679 1 87.06 147 SER A CA 1
ATOM 1189 C C . SER A 1 147 ? 19.203 -3.547 0.256 1 87.06 147 SER A C 1
ATOM 1191 O O . SER A 1 147 ? 19.812 -4.012 -0.71 1 87.06 147 SER A O 1
ATOM 1193 N N . ARG A 1 148 ? 18.062 -2.672 0.102 1 82.44 148 ARG A N 1
ATOM 1194 C CA . ARG A 1 148 ? 17.469 -2.521 -1.22 1 82.44 148 ARG A CA 1
ATOM 1195 C C . ARG A 1 148 ? 17.297 -1.049 -1.576 1 82.44 148 ARG A C 1
ATOM 1197 O O . ARG A 1 148 ? 16.844 -0.72 -2.678 1 82.44 148 ARG A O 1
ATOM 1204 N N . ASN A 1 149 ? 17.688 -0.237 -0.705 1 73.69 149 ASN A N 1
ATOM 1205 C CA . ASN A 1 149 ? 17.688 1.206 -0.917 1 73.69 149 ASN A CA 1
ATOM 1206 C C . ASN A 1 149 ? 16.281 1.727 -1.221 1 73.69 149 ASN A C 1
ATOM 1208 O O . ASN A 1 149 ? 16.078 2.451 -2.197 1 73.69 149 ASN A O 1
ATOM 1212 N N . ILE A 1 150 ? 15.352 1.185 -0.432 1 78.12 150 ILE A N 1
ATOM 1213 C CA . ILE A 1 150 ? 13.992 1.69 -0.602 1 78.12 150 ILE A CA 1
ATOM 1214 C C . ILE A 1 150 ? 13.812 2.969 0.213 1 78.12 150 ILE A C 1
ATOM 1216 O O . ILE A 1 150 ? 14.562 3.223 1.157 1 78.12 150 ILE A O 1
ATOM 1220 N N . MET B 1 1 ? 9.484 5.445 25.859 1 36.12 1 MET B N 1
ATOM 1221 C CA . MET B 1 1 ? 9.078 5.879 24.531 1 36.12 1 MET B CA 1
ATOM 1222 C C . MET B 1 1 ? 7.621 6.316 24.516 1 36.12 1 MET B C 1
ATOM 1224 O O . MET B 1 1 ? 6.746 5.594 24.984 1 36.12 1 MET B O 1
ATOM 1228 N N . SER B 1 2 ? 7.246 7.477 24.75 1 43.88 2 SER B N 1
ATOM 1229 C CA . SER B 1 2 ? 5.93 8.039 25.031 1 43.88 2 SER B CA 1
ATOM 1230 C C . SER B 1 2 ? 4.863 7.438 24.125 1 43.88 2 SER B C 1
ATOM 1232 O O . SER B 1 2 ? 5.074 7.289 22.922 1 43.88 2 SER B O 1
ATOM 1234 N N . SER B 1 3 ? 4.234 6.406 24.703 1 51.25 3 SER B N 1
ATOM 1235 C CA . SER B 1 3 ? 3.117 5.652 24.141 1 51.25 3 SER B CA 1
ATOM 1236 C C . SER B 1 3 ? 2.17 6.562 23.359 1 51.25 3 SER B C 1
ATOM 1238 O O . SER B 1 3 ? 1.393 7.312 23.969 1 51.25 3 SER B O 1
ATOM 1240 N N . SER B 1 4 ? 2.625 7.27 22.438 1 60.47 4 SER B N 1
ATOM 1241 C CA . SER B 1 4 ? 2 8.422 21.797 1 60.47 4 SER B CA 1
ATOM 1242 C C . SER B 1 4 ? 0.519 8.172 21.547 1 60.47 4 SER B C 1
ATOM 1244 O O . SER B 1 4 ? -0.252 9.117 21.359 1 60.47 4 SER B O 1
ATOM 1246 N N . GLY B 1 5 ? 0.019 6.898 22.094 1 80.62 5 GLY B N 1
ATOM 1247 C CA . GLY B 1 5 ? -1.393 6.617 21.875 1 80.62 5 GLY B CA 1
ATOM 1248 C C . GLY B 1 5 ? -1.822 6.762 20.438 1 80.62 5 GLY B C 1
ATOM 1249 O O . GLY B 1 5 ? -3.014 6.883 20.141 1 80.62 5 GLY B O 1
ATOM 1250 N N . ARG B 1 6 ? -0.808 6.852 19.547 1 86.62 6 ARG B N 1
ATOM 1251 C CA . ARG B 1 6 ? -1.146 7.016 18.125 1 86.62 6 ARG B CA 1
ATOM 1252 C C . ARG B 1 6 ? -0.587 5.867 17.297 1 86.62 6 ARG B C 1
ATOM 1254 O O . ARG B 1 6 ? 0.366 5.203 17.703 1 86.62 6 ARG B O 1
ATOM 1261 N N . PHE B 1 7 ? -1.19 5.629 16.25 1 89.56 7 PHE B N 1
ATOM 1262 C CA . PHE B 1 7 ? -0.798 4.562 15.336 1 89.56 7 PHE B CA 1
ATOM 1263 C C . PHE B 1 7 ? 0.296 5.035 14.391 1 89.56 7 PHE B C 1
ATOM 1265 O O . PHE B 1 7 ? 0.068 5.164 13.18 1 89.56 7 PHE B O 1
ATOM 1272 N N . HIS B 1 8 ? 1.495 5.059 14.891 1 88.56 8 HIS B N 1
ATOM 1273 C CA . HIS B 1 8 ? 2.619 5.617 14.148 1 88.56 8 HIS B CA 1
ATOM 1274 C C . HIS B 1 8 ? 3.113 4.645 13.078 1 88.56 8 HIS B C 1
ATOM 1276 O O . HIS B 1 8 ? 3.818 5.043 12.148 1 88.56 8 HIS B O 1
ATOM 1282 N N . SER B 1 9 ? 2.662 3.418 13.195 1 89.94 9 SER B N 1
ATOM 1283 C CA . SER B 1 9 ? 3.107 2.396 12.25 1 89.94 9 SER B CA 1
ATOM 1284 C C . SER B 1 9 ? 2.555 2.654 10.852 1 89.94 9 SER B C 1
ATOM 1286 O O . SER B 1 9 ? 3.039 2.084 9.875 1 89.94 9 SER B O 1
ATOM 1288 N N . VAL B 1 10 ? 1.652 3.543 10.789 1 91 10 VAL B N 1
ATOM 1289 C CA . VAL B 1 10 ? 0.914 3.771 9.547 1 91 10 VAL B CA 1
ATOM 1290 C C . VAL B 1 10 ? 1.871 4.242 8.453 1 91 10 VAL B C 1
ATOM 1292 O O . VAL B 1 10 ? 1.661 3.959 7.273 1 91 10 VAL B O 1
ATOM 1295 N N . LYS B 1 11 ? 2.943 4.812 8.766 1 88.44 11 LYS B N 1
ATOM 1296 C CA . LYS B 1 11 ? 3.873 5.395 7.801 1 88.44 11 LYS B CA 1
ATOM 1297 C C . LYS B 1 11 ? 4.598 4.309 7.012 1 88.44 11 LYS B C 1
ATOM 1299 O O . LYS B 1 11 ? 5.082 4.559 5.906 1 88.44 11 LYS B O 1
ATOM 1304 N N . TYR B 1 12 ? 4.605 3.139 7.539 1 92.81 12 TYR B N 1
ATOM 1305 C CA . TYR B 1 12 ? 5.383 2.07 6.922 1 92.81 12 TYR B CA 1
ATOM 1306 C C . TYR B 1 12 ? 4.523 1.263 5.957 1 92.81 12 TYR B C 1
ATOM 1308 O O . TYR B 1 12 ? 5.047 0.604 5.055 1 92.81 12 TYR B O 1
ATOM 1316 N N . LEU B 1 13 ? 3.215 1.332 6.086 1 94.62 13 LEU B N 1
ATOM 1317 C CA . LEU B 1 13 ? 2.326 0.439 5.352 1 94.62 13 LEU B CA 1
ATOM 1318 C C . LEU B 1 13 ? 2.408 0.707 3.852 1 94.62 13 LEU B C 1
ATOM 1320 O O . LEU B 1 13 ? 2.668 -0.208 3.066 1 94.62 13 LEU B O 1
ATOM 1324 N N . PRO B 1 14 ? 2.34 1.943 3.463 1 93.75 14 PRO B N 1
ATOM 1325 C CA . PRO B 1 14 ? 2.385 2.188 2.018 1 93.75 14 PRO B CA 1
ATOM 1326 C C . PRO B 1 14 ? 3.746 1.862 1.408 1 93.75 14 PRO B C 1
ATOM 1328 O O . PRO B 1 14 ? 3.818 1.351 0.288 1 93.75 14 PRO B O 1
ATOM 1331 N N . ARG B 1 15 ? 4.77 2.094 2.104 1 92.56 15 ARG B N 1
ATOM 1332 C CA . ARG B 1 15 ? 6.113 1.862 1.584 1 92.56 15 ARG B CA 1
ATOM 1333 C C . ARG B 1 15 ? 6.395 0.371 1.438 1 92.56 15 ARG B C 1
ATOM 1335 O O . ARG B 1 15 ? 6.961 -0.064 0.434 1 92.56 15 ARG B O 1
ATOM 1342 N N . LEU B 1 16 ? 5.98 -0.391 2.418 1 95.31 16 LEU B N 1
ATOM 1343 C CA . LEU B 1 16 ? 6.215 -1.831 2.383 1 95.31 16 LEU B CA 1
ATOM 1344 C C . LEU B 1 16 ? 5.316 -2.502 1.35 1 95.31 16 LEU B C 1
ATOM 1346 O O . LEU B 1 16 ? 5.734 -3.451 0.681 1 95.31 16 LEU B O 1
ATOM 1350 N N . ALA B 1 17 ? 4.098 -1.983 1.221 1 95.31 17 ALA B N 1
ATOM 1351 C CA . ALA B 1 17 ? 3.213 -2.484 0.172 1 95.31 17 ALA B CA 1
ATOM 1352 C C . ALA B 1 17 ? 3.791 -2.205 -1.212 1 95.31 17 ALA B C 1
ATOM 1354 O O . ALA B 1 17 ? 3.725 -3.055 -2.104 1 95.31 17 ALA B O 1
ATOM 1355 N N . GLU B 1 18 ? 4.32 -1.04 -1.345 1 94.31 18 GLU B N 1
ATOM 1356 C CA . GLU B 1 18 ? 4.941 -0.661 -2.609 1 94.31 18 GLU B CA 1
ATOM 1357 C C . GLU B 1 18 ? 6.133 -1.557 -2.93 1 94.31 18 GLU B C 1
ATOM 1359 O O . GLU B 1 18 ? 6.293 -2.002 -4.066 1 94.31 18 GLU B O 1
ATOM 1364 N N . PHE B 1 19 ? 6.93 -1.771 -1.981 1 94.94 19 PHE B N 1
ATOM 1365 C CA . PHE B 1 19 ? 8.07 -2.654 -2.174 1 94.94 19 PHE B CA 1
ATOM 1366 C C . PHE B 1 19 ? 7.617 -4.043 -2.604 1 94.94 19 PHE B C 1
ATOM 1368 O O . PHE B 1 19 ? 8.172 -4.621 -3.545 1 94.94 19 PHE B O 1
ATOM 1375 N N . LEU B 1 20 ? 6.602 -4.559 -1.92 1 96.38 20 LEU B N 1
ATOM 1376 C CA . LEU B 1 20 ? 6.047 -5.863 -2.258 1 96.38 20 LEU B CA 1
ATOM 1377 C C . LEU B 1 20 ? 5.59 -5.898 -3.713 1 96.38 20 LEU B C 1
ATOM 1379 O O . LEU B 1 20 ? 5.957 -6.805 -4.465 1 96.38 20 LEU B O 1
ATOM 1383 N N . ASN B 1 21 ? 4.805 -4.934 -4.105 1 96.12 21 ASN B N 1
ATOM 1384 C CA . ASN B 1 21 ? 4.277 -4.875 -5.465 1 96.12 21 ASN B CA 1
ATOM 1385 C C . ASN B 1 21 ? 5.395 -4.777 -6.496 1 96.12 21 ASN B C 1
ATOM 1387 O O . ASN B 1 21 ? 5.352 -5.449 -7.531 1 96.12 21 ASN B O 1
ATOM 1391 N N . ASN B 1 22 ? 6.395 -3.994 -6.168 1 94.94 22 ASN B N 1
ATOM 1392 C CA . ASN B 1 22 ? 7.527 -3.848 -7.07 1 94.94 22 ASN B CA 1
ATOM 1393 C C . ASN B 1 22 ? 8.289 -5.16 -7.238 1 94.94 22 ASN B C 1
ATOM 1395 O O . ASN B 1 22 ? 8.703 -5.508 -8.344 1 94.94 22 ASN B O 1
ATOM 1399 N N . GLU B 1 23 ? 8.469 -5.836 -6.172 1 95.62 23 GLU B N 1
ATOM 1400 C CA . GLU B 1 23 ? 9.172 -7.109 -6.219 1 95.62 23 GLU B CA 1
ATOM 1401 C C . GLU B 1 23 ? 8.406 -8.133 -7.047 1 95.62 23 GLU B C 1
ATOM 1403 O O . GLU B 1 23 ? 9 -8.906 -7.801 1 95.62 23 GLU B O 1
ATOM 1408 N N . ILE B 1 24 ? 7.133 -8.141 -6.902 1 96.94 24 ILE B N 1
ATOM 1409 C CA . ILE B 1 24 ? 6.297 -9.047 -7.684 1 96.94 24 ILE B CA 1
ATOM 1410 C C . ILE B 1 24 ? 6.402 -8.695 -9.164 1 96.94 24 ILE B C 1
ATOM 1412 O O . ILE B 1 24 ? 6.641 -9.562 -10.008 1 96.94 24 ILE B O 1
ATOM 1416 N N . GLU B 1 25 ? 6.297 -7.508 -9.461 1 96.94 25 GLU B N 1
ATOM 1417 C CA . GLU B 1 25 ? 6.27 -7.051 -10.852 1 96.94 25 GLU B CA 1
ATOM 1418 C C . GLU B 1 25 ? 7.633 -7.223 -11.516 1 96.94 25 GLU B C 1
ATOM 1420 O O . GLU B 1 25 ? 7.715 -7.48 -12.719 1 96.94 25 GLU B O 1
ATOM 1425 N N . LYS B 1 26 ? 8.664 -7.07 -10.742 1 95.62 26 LYS B N 1
ATOM 1426 C CA . LYS B 1 26 ? 9.992 -7.383 -11.258 1 95.62 26 LYS B CA 1
ATOM 1427 C C . LYS B 1 26 ? 10.062 -8.828 -11.758 1 95.62 26 LYS B C 1
ATOM 1429 O O . LYS B 1 26 ? 10.617 -9.094 -12.82 1 95.62 26 LYS B O 1
ATOM 1434 N N . GLY B 1 27 ? 9.477 -9.695 -10.938 1 95.56 27 GLY B N 1
ATOM 1435 C CA . GLY B 1 27 ? 9.43 -11.094 -11.352 1 95.56 27 GLY B CA 1
ATOM 1436 C C . GLY B 1 27 ? 8.586 -11.32 -12.594 1 95.56 27 GLY B C 1
ATOM 1437 O O . GLY B 1 27 ? 8.977 -12.086 -13.477 1 95.56 27 GLY B O 1
ATOM 1438 N N . LEU B 1 28 ? 7.508 -10.641 -12.68 1 95.69 28 LEU B N 1
ATOM 1439 C CA . LEU B 1 28 ? 6.617 -10.773 -13.828 1 95.69 28 LEU B CA 1
ATOM 1440 C C . LEU B 1 28 ? 7.281 -10.234 -15.094 1 95.69 28 LEU B C 1
ATOM 1442 O O . LEU B 1 28 ? 7.094 -10.789 -16.188 1 95.69 28 LEU B O 1
ATOM 1446 N N . LYS B 1 29 ? 8.047 -9.234 -14.93 1 94.75 29 LYS B N 1
ATOM 1447 C CA . LYS B 1 29 ? 8.711 -8.602 -16.062 1 94.75 29 LYS B CA 1
ATOM 1448 C C . LYS B 1 29 ? 9.766 -9.523 -16.672 1 94.75 29 LYS B C 1
ATOM 1450 O O . LYS B 1 29 ? 10.141 -9.359 -17.844 1 94.75 29 LYS B O 1
ATOM 1455 N N . GLU B 1 30 ? 10.219 -10.422 -15.922 1 92.88 30 GLU B N 1
ATOM 1456 C CA . GLU B 1 30 ? 11.234 -11.359 -16.391 1 92.88 30 GLU B CA 1
ATOM 1457 C C . GLU B 1 30 ? 10.633 -12.43 -17.281 1 92.88 30 GLU B C 1
ATOM 1459 O O . GLU B 1 30 ? 11.352 -13.203 -17.922 1 92.88 30 GLU B O 1
ATOM 1464 N N . VAL B 1 31 ? 9.367 -12.523 -17.281 1 89.38 31 VAL B N 1
ATOM 1465 C CA . VAL B 1 31 ? 8.672 -13.531 -18.062 1 89.38 31 VAL B CA 1
ATOM 1466 C C . VAL B 1 31 ? 8.023 -12.875 -19.281 1 89.38 31 VAL B C 1
ATOM 1468 O O . VAL B 1 31 ? 7.293 -11.891 -19.156 1 89.38 31 VAL B O 1
ATOM 1471 N N . GLU B 1 32 ? 8.312 -13.531 -20.344 1 86.81 32 GLU B N 1
ATOM 1472 C CA . GLU B 1 32 ? 7.758 -13.016 -21.578 1 86.81 32 GLU B CA 1
ATOM 1473 C C . GLU B 1 32 ? 6.23 -12.977 -21.531 1 86.81 32 GLU B C 1
ATOM 1475 O O . GLU B 1 32 ? 5.602 -13.883 -20.984 1 86.81 32 GLU B O 1
ATOM 1480 N N . ASP B 1 33 ? 5.52 -11.93 -21.906 1 87.25 33 ASP B N 1
ATOM 1481 C CA . ASP B 1 33 ? 4.082 -11.766 -22.109 1 87.25 33 ASP B CA 1
ATOM 1482 C C . ASP B 1 33 ? 3.391 -11.367 -20.797 1 87.25 33 ASP B C 1
ATOM 1484 O O . ASP B 1 33 ? 2.174 -11.172 -20.781 1 87.25 33 ASP B O 1
ATOM 1488 N N . LEU B 1 34 ? 4.207 -11.367 -19.719 1 93.81 34 LEU B N 1
ATOM 1489 C CA . LEU B 1 34 ? 3.564 -11.047 -18.453 1 93.81 34 LEU B CA 1
ATOM 1490 C C . LEU B 1 34 ? 3.951 -9.648 -17.984 1 93.81 34 LEU B C 1
ATOM 1492 O O . LEU B 1 34 ? 3.621 -9.242 -16.875 1 93.81 34 LEU B O 1
ATOM 1496 N N . GLN B 1 35 ? 4.598 -8.891 -18.766 1 93.5 35 GLN B N 1
ATOM 1497 C CA . GLN B 1 35 ? 5.188 -7.613 -18.391 1 93.5 35 GLN B CA 1
ATOM 1498 C C . GLN B 1 35 ? 4.109 -6.578 -18.094 1 93.5 35 GLN B C 1
ATOM 1500 O O . GLN B 1 35 ? 4.363 -5.598 -17.391 1 93.5 35 GLN B O 1
ATOM 1505 N N . SER B 1 36 ? 2.967 -6.867 -18.594 1 94.81 36 SER B N 1
ATOM 1506 C CA . SER B 1 36 ? 1.896 -5.891 -18.438 1 94.81 36 SER B CA 1
ATOM 1507 C C . SER B 1 36 ? 1.062 -6.188 -17.188 1 94.81 36 SER B C 1
ATOM 1509 O O . SER B 1 36 ? 0.182 -5.406 -16.828 1 94.81 36 SER B O 1
ATOM 1511 N N . LEU B 1 37 ? 1.354 -7.277 -16.531 1 96.56 37 LEU B N 1
ATOM 1512 C CA . LEU B 1 37 ? 0.564 -7.672 -15.375 1 96.56 37 LEU B CA 1
ATOM 1513 C C . LEU B 1 37 ? 1.057 -6.969 -14.117 1 96.56 37 LEU B C 1
ATOM 1515 O O . LEU B 1 37 ? 2.256 -6.723 -13.961 1 96.56 37 LEU B O 1
ATOM 1519 N N . SER B 1 38 ? 0.126 -6.664 -13.258 1 96.19 38 SER B N 1
ATOM 1520 C CA . SER B 1 38 ? 0.433 -6.062 -11.961 1 96.19 38 SER B CA 1
ATOM 1521 C C . SER B 1 38 ? 0.391 -7.102 -10.844 1 96.19 38 SER B C 1
ATOM 1523 O O . SER B 1 38 ? 0.083 -8.273 -11.094 1 96.19 38 SER B O 1
ATOM 1525 N N . ALA B 1 39 ? 0.663 -6.648 -9.641 1 96.06 39 ALA B N 1
ATOM 1526 C CA . ALA B 1 39 ? 0.646 -7.508 -8.461 1 96.06 39 ALA B CA 1
ATOM 1527 C C . ALA B 1 39 ? -0.758 -8.047 -8.188 1 96.06 39 ALA B C 1
ATOM 1529 O O . ALA B 1 39 ? -0.919 -9.18 -7.727 1 96.06 39 ALA B O 1
ATOM 1530 N N . SER B 1 40 ? -1.735 -7.262 -8.508 1 95.12 40 SER B N 1
ATOM 1531 C CA . SER B 1 40 ? -3.113 -7.699 -8.297 1 95.12 40 SER B CA 1
ATOM 1532 C C . SER B 1 40 ? -3.486 -8.828 -9.25 1 95.12 40 SER B C 1
ATOM 1534 O O . SER B 1 40 ? -4.207 -9.75 -8.875 1 95.12 40 SER B O 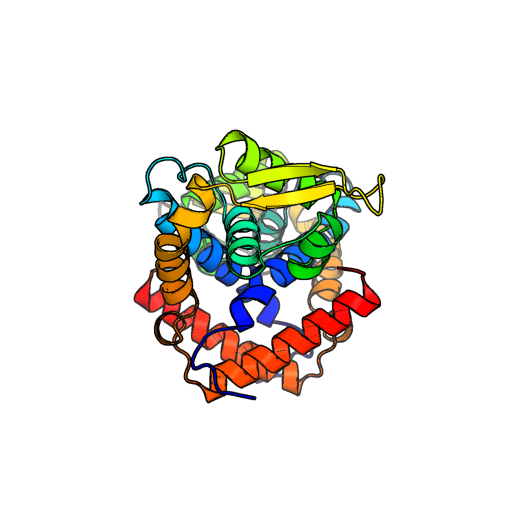1
ATOM 1536 N N . HIS B 1 41 ? -3.018 -8.758 -10.43 1 96.31 41 HIS B N 1
ATOM 1537 C CA . HIS B 1 41 ? -3.205 -9.859 -11.367 1 96.31 41 HIS B CA 1
ATOM 1538 C C . HIS B 1 41 ? -2.537 -11.133 -10.867 1 96.31 41 HIS B C 1
ATOM 1540 O O . HIS B 1 41 ? -3.121 -12.219 -10.938 1 96.31 41 HIS B O 1
ATOM 1546 N N . PHE B 1 42 ? -1.396 -10.898 -10.398 1 95.88 42 PHE B N 1
ATOM 1547 C CA . PHE B 1 42 ? -0.631 -12.023 -9.867 1 95.88 42 PHE B CA 1
ATOM 1548 C C . PHE B 1 42 ? -1.38 -12.688 -8.719 1 95.88 42 PHE B C 1
ATOM 1550 O O . PHE B 1 42 ? -1.361 -13.914 -8.594 1 95.88 42 PHE B O 1
ATOM 1557 N N . GLU B 1 43 ? -1.949 -11.922 -7.895 1 94.19 43 GLU B N 1
ATOM 1558 C CA . GLU B 1 43 ? -2.729 -12.469 -6.785 1 94.19 43 GLU B CA 1
ATOM 1559 C C . GLU B 1 43 ? -3.838 -13.391 -7.285 1 94.19 43 GLU B C 1
ATOM 1561 O O . GLU B 1 43 ? -4.039 -14.477 -6.742 1 94.19 43 GLU B O 1
ATOM 1566 N N . ILE B 1 44 ? -4.508 -13 -8.281 1 94.31 44 ILE B N 1
ATOM 1567 C CA . ILE B 1 44 ? -5.582 -13.812 -8.852 1 94.31 44 ILE B CA 1
ATOM 1568 C C . ILE B 1 44 ? -5.004 -15.078 -9.477 1 94.31 44 ILE B C 1
ATOM 1570 O O . ILE B 1 44 ? -5.516 -16.172 -9.258 1 94.31 44 ILE B O 1
ATOM 1574 N N . LEU B 1 45 ? -3.928 -14.93 -10.188 1 94.62 45 LEU B N 1
ATOM 1575 C CA . LEU B 1 45 ? -3.279 -16.047 -10.852 1 94.62 45 LEU B CA 1
ATOM 1576 C C . LEU B 1 45 ? -2.846 -17.109 -9.836 1 94.62 45 LEU B C 1
ATOM 1578 O O . LEU B 1 45 ? -3.113 -18.297 -10.016 1 94.62 45 LEU B O 1
ATOM 1582 N N . THR B 1 46 ? -2.256 -16.688 -8.82 1 93.56 46 THR B N 1
ATOM 1583 C CA . THR B 1 46 ? -1.755 -17.609 -7.816 1 93.56 46 THR B CA 1
ATOM 1584 C C . THR B 1 46 ? -2.908 -18.312 -7.102 1 93.56 46 THR B C 1
ATOM 1586 O O . THR B 1 46 ? -2.801 -19.484 -6.734 1 93.56 46 THR B O 1
ATOM 1589 N N . PHE B 1 47 ? -3.93 -17.578 -6.918 1 93.12 47 PHE B N 1
ATOM 1590 C CA . PHE B 1 47 ? -5.125 -18.172 -6.336 1 93.12 47 PHE B CA 1
ATOM 1591 C C . PHE B 1 47 ? -5.656 -19.297 -7.23 1 93.12 47 PHE B C 1
ATOM 1593 O O . PHE B 1 47 ? -5.961 -20.391 -6.754 1 93.12 47 PHE B O 1
ATOM 1600 N N . LEU B 1 48 ? -5.699 -19.062 -8.453 1 94.44 48 LEU B N 1
ATOM 1601 C CA . LEU B 1 48 ? -6.254 -20.016 -9.414 1 94.44 48 LEU B CA 1
ATOM 1602 C C . LEU B 1 48 ? -5.332 -21.219 -9.578 1 94.44 48 LEU B C 1
ATOM 1604 O O . LEU B 1 48 ? -5.789 -22.328 -9.883 1 94.44 48 LEU B O 1
ATOM 1608 N N . LEU B 1 49 ? -4.094 -20.984 -9.398 1 93.69 49 LEU B N 1
ATOM 1609 C CA . LEU B 1 49 ? -3.123 -22.078 -9.508 1 93.69 49 LEU B CA 1
ATOM 1610 C C . LEU B 1 49 ? -3.268 -23.047 -8.344 1 93.69 49 LEU B C 1
ATOM 1612 O O . LEU B 1 49 ? -2.891 -24.219 -8.461 1 93.69 49 LEU B O 1
ATOM 1616 N N . ARG B 1 50 ? -3.826 -22.594 -7.297 1 89.62 50 ARG B N 1
ATOM 1617 C CA . ARG B 1 50 ? -3.988 -23.422 -6.109 1 89.62 50 ARG B CA 1
ATOM 1618 C C . ARG B 1 50 ? -5.363 -24.078 -6.078 1 89.62 50 ARG B C 1
ATOM 1620 O O . ARG B 1 50 ? -5.578 -25.047 -5.355 1 89.62 50 ARG B O 1
ATOM 1627 N N . LYS B 1 51 ? -6.262 -23.406 -6.715 1 81.94 51 LYS B N 1
ATOM 1628 C CA . LYS B 1 51 ? -7.641 -23.891 -6.703 1 81.94 51 LYS B CA 1
ATOM 1629 C C . LYS B 1 51 ? -8.094 -24.297 -8.109 1 81.94 51 LYS B C 1
ATOM 1631 O O . LYS B 1 51 ? -7.855 -23.562 -9.07 1 81.94 51 LYS B O 1
ATOM 1636 N N . GLN B 1 52 ? -8.617 -25.375 -8.258 1 70.25 52 GLN B N 1
ATOM 1637 C CA . GLN B 1 52 ? -8.984 -25.922 -9.57 1 70.25 52 GLN B CA 1
ATOM 1638 C C . GLN B 1 52 ? -10.219 -25.219 -10.125 1 70.25 52 GLN B C 1
ATOM 1640 O O . GLN B 1 52 ? -10.266 -24.859 -11.297 1 70.25 52 GLN B O 1
ATOM 1645 N N . LYS B 1 53 ? -11.242 -25.125 -9.414 1 74.44 53 LYS B N 1
ATOM 1646 C CA . LYS B 1 53 ? -12.492 -24.5 -9.867 1 74.44 53 LYS B CA 1
ATOM 1647 C C . LYS B 1 53 ? -12.914 -23.375 -8.938 1 74.44 53 LYS B C 1
ATOM 1649 O O . LYS B 1 53 ? -12.906 -23.531 -7.715 1 74.44 53 LYS B O 1
ATOM 1654 N N . THR B 1 54 ? -13.133 -22.25 -9.656 1 87.69 54 THR B N 1
ATOM 1655 C CA . THR B 1 54 ? -13.57 -21.109 -8.844 1 87.69 54 THR B CA 1
ATOM 1656 C C . THR B 1 54 ? -14.516 -20.219 -9.641 1 87.69 54 THR B C 1
ATOM 1658 O O . THR B 1 54 ? -14.742 -20.438 -10.836 1 87.69 54 THR B O 1
ATOM 1661 N N . ASN B 1 55 ? -15.18 -19.359 -8.875 1 91.06 55 ASN B N 1
ATOM 1662 C CA . ASN B 1 55 ? -16 -18.328 -9.516 1 91.06 55 ASN B CA 1
ATOM 1663 C C . ASN B 1 55 ? -15.586 -16.922 -9.094 1 91.06 55 ASN B C 1
ATOM 1665 O O . ASN B 1 55 ? -14.727 -16.766 -8.227 1 91.06 55 ASN B O 1
ATOM 1669 N N . MET B 1 56 ? -16.188 -15.977 -9.805 1 92.75 56 MET B N 1
ATOM 1670 C CA . MET B 1 56 ? -15.812 -14.578 -9.602 1 92.75 56 MET B CA 1
ATOM 1671 C C . MET B 1 56 ? -16.031 -14.156 -8.156 1 92.75 56 MET B C 1
ATOM 1673 O O . MET B 1 56 ? -15.211 -13.438 -7.578 1 92.75 56 MET B O 1
ATOM 1677 N N . SER B 1 57 ? -17.031 -14.664 -7.566 1 90.94 57 SER B N 1
ATOM 1678 C CA . SER B 1 57 ? -17.359 -14.305 -6.191 1 90.94 57 SER B CA 1
ATOM 1679 C C . SER B 1 57 ? -16.344 -14.875 -5.211 1 90.94 57 SER B C 1
ATOM 1681 O O . SER B 1 57 ? -15.914 -14.195 -4.273 1 90.94 57 SER B O 1
ATOM 1683 N N . LEU B 1 58 ? -15.969 -16.016 -5.445 1 90.5 58 LEU B N 1
ATOM 1684 C CA . LEU B 1 58 ? -14.992 -16.672 -4.59 1 90.5 58 LEU B CA 1
ATOM 1685 C C . LEU B 1 58 ? -13.625 -16.016 -4.715 1 90.5 58 LEU B C 1
ATOM 1687 O O . LEU B 1 58 ? -12.914 -15.844 -3.721 1 90.5 58 LEU B O 1
ATOM 1691 N N . ILE B 1 59 ? -13.273 -15.609 -5.879 1 92.31 59 ILE B N 1
ATOM 1692 C CA . ILE B 1 59 ? -12.016 -14.906 -6.094 1 92.31 59 ILE B CA 1
ATOM 1693 C C . ILE B 1 59 ? -12.039 -13.57 -5.348 1 92.31 59 ILE B C 1
ATOM 1695 O O . ILE B 1 59 ? -11.094 -13.234 -4.629 1 92.31 59 ILE B O 1
ATOM 1699 N N . ALA B 1 60 ? -13.109 -12.883 -5.492 1 90.62 60 ALA B N 1
ATOM 1700 C CA . ALA B 1 60 ? -13.242 -11.578 -4.84 1 90.62 60 ALA B CA 1
ATOM 1701 C C . ALA B 1 60 ? -13.094 -11.703 -3.328 1 90.62 60 ALA B C 1
ATOM 1703 O O . ALA B 1 60 ? -12.359 -10.938 -2.705 1 90.62 60 ALA B O 1
ATOM 1704 N N . ARG B 1 61 ? -13.688 -12.719 -2.777 1 86.38 61 ARG B N 1
ATOM 1705 C CA . ARG B 1 61 ? -13.609 -12.961 -1.341 1 86.38 61 ARG B CA 1
ATOM 1706 C C . ARG B 1 61 ? -12.195 -13.344 -0.925 1 86.38 61 ARG B C 1
ATOM 1708 O O . ARG B 1 61 ? -11.688 -12.867 0.093 1 86.38 61 ARG B O 1
ATOM 1715 N N . ALA B 1 62 ? -11.602 -14.117 -1.722 1 85.19 62 ALA B N 1
ATOM 1716 C CA . ALA B 1 62 ? -10.289 -14.664 -1.385 1 85.19 62 ALA B CA 1
ATOM 1717 C C . ALA B 1 62 ? -9.219 -13.578 -1.411 1 85.19 62 ALA B C 1
ATOM 1719 O O . ALA B 1 62 ? -8.305 -13.578 -0.586 1 85.19 62 ALA B O 1
ATOM 1720 N N . ILE B 1 63 ? -9.336 -12.625 -2.312 1 84.62 63 ILE B N 1
ATOM 1721 C CA . ILE B 1 63 ? -8.273 -11.641 -2.461 1 84.62 63 ILE B CA 1
ATOM 1722 C C . ILE B 1 63 ? -8.711 -10.312 -1.848 1 84.62 63 ILE B C 1
ATOM 1724 O O . ILE B 1 63 ? -8.062 -9.281 -2.057 1 84.62 63 ILE B O 1
ATOM 1728 N N . HIS B 1 64 ? -9.852 -10.328 -1.242 1 81.19 64 HIS B N 1
ATOM 1729 C CA . HIS B 1 64 ? -10.359 -9.195 -0.479 1 81.19 64 HIS B CA 1
ATOM 1730 C C . HIS B 1 64 ? -10.547 -7.973 -1.371 1 81.19 64 HIS B C 1
ATOM 1732 O O . HIS B 1 64 ? -10.078 -6.879 -1.041 1 81.19 64 HIS B O 1
ATOM 1738 N N . ARG B 1 65 ? -11.211 -8.188 -2.463 1 87.44 65 ARG B N 1
ATOM 1739 C CA . ARG B 1 65 ? -11.555 -7.129 -3.41 1 87.44 65 ARG B CA 1
ATOM 1740 C C . ARG B 1 65 ? -13.023 -7.207 -3.816 1 87.44 65 ARG B C 1
ATOM 1742 O O . ARG B 1 65 ? -13.656 -8.258 -3.68 1 87.44 65 ARG B O 1
ATOM 1749 N N . LYS B 1 66 ? -13.547 -6.09 -4.316 1 86.94 66 LYS B N 1
ATOM 1750 C CA . LYS B 1 66 ? -14.914 -6.062 -4.816 1 86.94 66 LYS B CA 1
ATOM 1751 C C . LYS B 1 66 ? -15.016 -6.742 -6.18 1 86.94 66 LYS B C 1
ATOM 1753 O O . LYS B 1 66 ? -14.07 -6.711 -6.969 1 86.94 66 LYS B O 1
ATOM 1758 N N . LYS B 1 67 ? -16.125 -7.254 -6.492 1 91.38 67 LYS B N 1
ATOM 1759 C CA . LYS B 1 67 ? -16.359 -8.023 -7.707 1 91.38 67 LYS B CA 1
ATOM 1760 C C . LYS B 1 67 ? -16.062 -7.188 -8.953 1 91.38 67 LYS B C 1
ATOM 1762 O O . LYS B 1 67 ? -15.453 -7.68 -9.898 1 91.38 67 LYS B O 1
ATOM 1767 N N . PRO B 1 68 ? -16.453 -5.957 -9 1 93.06 68 PRO B N 1
ATOM 1768 C CA . PRO B 1 68 ? -16.125 -5.164 -10.188 1 93.06 68 PRO B CA 1
ATOM 1769 C C . PRO B 1 68 ? -14.625 -5.062 -10.438 1 93.06 68 PRO B C 1
ATOM 1771 O O . PRO B 1 68 ? -14.18 -5.082 -11.594 1 93.06 68 PRO B O 1
ATOM 1774 N N . THR B 1 69 ? -13.836 -4.969 -9.375 1 92.62 69 THR B N 1
ATOM 1775 C CA . THR B 1 69 ? -12.383 -4.918 -9.5 1 92.62 69 THR B CA 1
ATOM 1776 C C . THR B 1 69 ? -11.836 -6.234 -10.039 1 92.62 69 THR B C 1
ATOM 1778 O O . THR B 1 69 ? -10.984 -6.242 -10.922 1 92.62 69 THR B O 1
ATOM 1781 N N . VAL B 1 70 ? -12.359 -7.246 -9.539 1 94.5 70 VAL B N 1
ATOM 1782 C CA . VAL B 1 70 ? -11.93 -8.57 -9.977 1 94.5 70 VAL B CA 1
ATOM 1783 C C . VAL B 1 70 ? -12.273 -8.766 -11.453 1 94.5 70 VAL B C 1
ATOM 1785 O O . VAL B 1 70 ? -11.484 -9.344 -12.203 1 94.5 70 VAL B O 1
ATOM 1788 N N . THR B 1 71 ? -13.422 -8.305 -11.852 1 95.62 71 THR B N 1
ATOM 1789 C CA . THR B 1 71 ? -13.852 -8.414 -13.242 1 95.62 71 THR B CA 1
ATOM 1790 C C . THR B 1 71 ? -12.844 -7.75 -14.18 1 95.62 71 THR B C 1
ATOM 1792 O O . THR B 1 71 ? -12.484 -8.32 -15.211 1 95.62 71 THR B O 1
ATOM 1795 N N . VAL B 1 72 ? -12.391 -6.648 -13.758 1 96.25 72 VAL B N 1
ATOM 1796 C CA . VAL B 1 72 ? -11.422 -5.902 -14.562 1 96.25 72 VAL B CA 1
ATOM 1797 C C . VAL B 1 72 ? -10.094 -6.656 -14.609 1 96.25 72 VAL B C 1
ATOM 1799 O O . VAL B 1 72 ? -9.508 -6.824 -15.68 1 96.25 72 VAL B O 1
ATOM 1802 N N . LEU B 1 73 ? -9.656 -7.074 -13.531 1 96.56 73 LEU B N 1
ATOM 1803 C CA . LEU B 1 73 ? -8.383 -7.773 -13.438 1 96.56 73 LEU B CA 1
ATOM 1804 C C . LEU B 1 73 ? -8.422 -9.086 -14.211 1 96.56 73 LEU B C 1
ATOM 1806 O O . LEU B 1 73 ? -7.469 -9.414 -14.93 1 96.56 73 LEU B O 1
ATOM 1810 N N . VAL B 1 74 ? -9.5 -9.766 -14.094 1 96.44 74 VAL B N 1
ATOM 1811 C CA . VAL B 1 74 ? -9.664 -11.031 -14.797 1 96.44 74 VAL B CA 1
ATOM 1812 C C . VAL B 1 74 ? -9.711 -10.789 -16.297 1 96.44 74 VAL B C 1
ATOM 1814 O O . VAL B 1 74 ? -9.203 -11.594 -17.078 1 96.44 74 VAL B O 1
ATOM 1817 N N . GLY B 1 75 ? -10.359 -9.742 -16.672 1 96.94 75 GLY B N 1
ATOM 1818 C CA . GLY B 1 75 ? -10.406 -9.383 -18.078 1 96.94 75 GLY B CA 1
ATOM 1819 C C . GLY B 1 75 ? -9.031 -9.32 -18.719 1 96.94 75 GLY B C 1
ATOM 1820 O O . GLY B 1 75 ? -8.836 -9.828 -19.828 1 96.94 75 GLY B O 1
ATOM 1821 N N . LYS B 1 76 ? -8.094 -8.742 -18.047 1 97.12 76 LYS B N 1
ATOM 1822 C CA . LYS B 1 76 ? -6.73 -8.641 -18.547 1 97.12 76 LYS B CA 1
ATOM 1823 C C . LYS B 1 76 ? -6.078 -10.016 -18.656 1 97.12 76 LYS B C 1
ATOM 1825 O O . LYS B 1 76 ? -5.371 -10.305 -19.625 1 97.12 76 LYS B O 1
ATOM 1830 N N . LEU B 1 77 ? -6.328 -10.828 -17.734 1 97.06 77 LEU B N 1
ATOM 1831 C CA . LEU B 1 77 ? -5.793 -12.188 -17.75 1 97.06 77 LEU B CA 1
ATOM 1832 C C . LEU B 1 77 ? -6.387 -12.984 -18.906 1 97.06 77 LEU B C 1
ATOM 1834 O O . LEU B 1 77 ? -5.691 -13.781 -19.531 1 97.06 77 LEU B O 1
ATOM 1838 N N . GLU B 1 78 ? -7.617 -12.734 -19.125 1 97.06 78 GLU B N 1
ATOM 1839 C CA . GLU B 1 78 ? -8.297 -13.391 -20.234 1 97.06 78 GLU B CA 1
ATOM 1840 C C . GLU B 1 78 ? -7.754 -12.914 -21.578 1 97.06 78 GLU B C 1
ATOM 1842 O O . GLU B 1 78 ? -7.539 -13.719 -22.484 1 97.06 78 GLU B O 1
ATOM 1847 N N . GLU B 1 79 ? -7.555 -11.672 -21.672 1 96.44 79 GLU B N 1
ATOM 1848 C CA . GLU B 1 79 ? -6.98 -11.078 -22.875 1 96.44 79 GLU B CA 1
ATOM 1849 C C . GLU B 1 79 ? -5.621 -11.695 -23.203 1 96.44 79 GLU B C 1
ATOM 1851 O O . GLU B 1 79 ? -5.281 -11.883 -24.375 1 96.44 79 GLU B O 1
ATOM 1856 N N . LEU B 1 80 ? -4.879 -12.078 -22.203 1 96 80 LEU B N 1
ATOM 1857 C CA . LEU B 1 80 ? -3.545 -12.641 -22.375 1 96 80 LEU B CA 1
ATOM 1858 C C . LEU B 1 80 ? -3.613 -14.156 -22.562 1 96 80 LEU B C 1
ATOM 1860 O O . LEU B 1 80 ? -2.58 -14.82 -22.688 1 96 80 LEU B O 1
ATOM 1864 N N . GLY B 1 81 ? -4.848 -14.648 -22.484 1 96.62 81 GLY B N 1
ATOM 1865 C CA . GLY B 1 81 ? -5.055 -16.062 -22.719 1 96.62 81 GLY B CA 1
ATOM 1866 C C . GLY B 1 81 ? -4.691 -16.938 -21.531 1 96.62 81 GLY B C 1
ATOM 1867 O O . GLY B 1 81 ? -4.426 -18.125 -21.688 1 96.62 81 GLY B O 1
ATOM 1868 N N . LEU B 1 82 ? -4.68 -16.391 -20.359 1 96.56 82 LEU B N 1
ATOM 1869 C CA . LEU B 1 82 ? -4.238 -17.125 -19.188 1 96.56 82 LEU B CA 1
ATOM 1870 C C . LEU B 1 82 ? -5.418 -17.781 -18.469 1 96.56 82 LEU B C 1
ATOM 1872 O O . LEU B 1 82 ? -5.242 -18.766 -17.75 1 96.56 82 LEU B O 1
ATOM 1876 N N . VAL B 1 83 ? -6.594 -17.156 -18.656 1 96.81 83 VAL B N 1
ATOM 1877 C CA . VAL B 1 83 ? -7.793 -17.703 -18.031 1 96.81 83 VAL B CA 1
ATOM 1878 C C . VAL B 1 83 ? -8.938 -17.719 -19.047 1 96.81 83 VAL B C 1
ATOM 1880 O O . VAL B 1 83 ? -8.859 -17.078 -20.094 1 96.81 83 VAL B O 1
ATOM 1883 N N . LYS B 1 84 ? -9.914 -18.484 -18.688 1 96 84 LYS B N 1
ATOM 1884 C CA . LYS B 1 84 ? -11.172 -18.531 -19.438 1 96 84 LYS B CA 1
ATOM 1885 C C . LYS B 1 84 ? -12.375 -18.453 -18.5 1 96 84 LYS B C 1
ATOM 1887 O O . LYS B 1 84 ? -12.367 -19.078 -17.438 1 96 84 LYS B O 1
ATOM 1892 N N . ARG B 1 85 ? -13.32 -17.703 -18.891 1 94.19 85 ARG B N 1
ATOM 1893 C CA . ARG B 1 85 ? -14.586 -17.594 -18.156 1 94.19 85 ARG B CA 1
ATOM 1894 C C . ARG B 1 85 ? -15.672 -18.422 -18.828 1 94.19 85 ARG B C 1
ATOM 1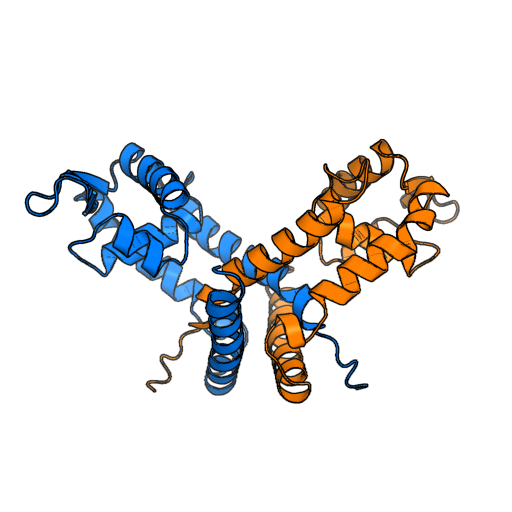896 O O . ARG B 1 85 ? -15.703 -18.547 -20.047 1 94.19 85 ARG B O 1
ATOM 1903 N N . TYR B 1 86 ? -16.5 -18.938 -17.984 1 91.62 86 TYR 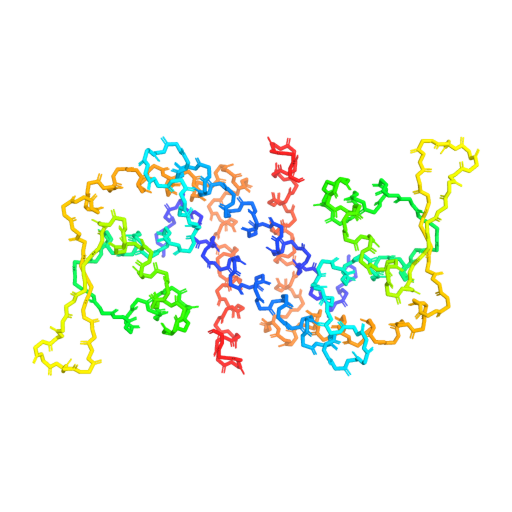B N 1
ATOM 1904 C CA . TYR B 1 86 ? -17.656 -19.656 -18.516 1 91.62 86 TYR B CA 1
ATOM 1905 C C . TYR B 1 86 ? -18.812 -19.641 -17.516 1 91.62 86 TYR B C 1
ATOM 1907 O O . TYR B 1 86 ? -18.594 -19.5 -16.312 1 91.62 86 TYR B O 1
ATOM 1915 N N . SER B 1 87 ? -19.984 -19.656 -18.078 1 89.19 87 SER B N 1
ATOM 1916 C CA . SER B 1 87 ? -21.188 -19.609 -17.234 1 89.19 87 SER B CA 1
ATOM 1917 C C . SER B 1 87 ? -21.344 -20.906 -16.453 1 89.19 87 SER B C 1
ATOM 1919 O O . SER B 1 87 ? -21.078 -21.984 -16.969 1 89.19 87 SER B O 1
ATOM 1921 N N . SER B 1 88 ? -21.719 -20.641 -15.164 1 82.56 88 SER B N 1
ATOM 1922 C CA . SER B 1 88 ? -22.016 -21.812 -14.328 1 82.56 88 SER B CA 1
ATOM 1923 C C . SER B 1 88 ? -23.312 -22.469 -14.75 1 82.56 88 SER B C 1
ATOM 1925 O O . SER B 1 88 ? -24.297 -21.797 -15.039 1 82.56 88 SER B O 1
ATOM 1927 N N . GLU B 1 89 ? -23.234 -23.766 -14.82 1 79.25 89 GLU B N 1
ATOM 1928 C CA . GLU B 1 89 ? -24.453 -24.516 -15.133 1 79.25 89 GLU B CA 1
ATOM 1929 C C . GLU B 1 89 ? -25.422 -24.5 -13.961 1 79.25 89 GLU B C 1
ATOM 1931 O O . GLU B 1 89 ? -26.641 -24.516 -14.156 1 79.25 89 GLU B O 1
ATOM 1936 N N . GLU B 1 90 ? -24.938 -24.469 -12.844 1 80.56 90 GLU B N 1
ATOM 1937 C CA . GLU B 1 90 ? -25.719 -24.531 -11.617 1 80.56 90 GLU B CA 1
ATOM 1938 C C . GLU B 1 90 ? -26.328 -23.188 -11.266 1 80.56 90 GLU B C 1
ATOM 1940 O O . GLU B 1 90 ? -27.469 -23.109 -10.789 1 80.56 90 GLU B O 1
ATOM 1945 N N . ASP B 1 91 ? -25.594 -22.219 -11.414 1 76.38 91 ASP B N 1
ATOM 1946 C CA . ASP B 1 91 ? -26.031 -20.844 -11.164 1 76.38 91 ASP B CA 1
ATOM 1947 C C . ASP B 1 91 ? -25.672 -19.938 -12.336 1 76.38 91 ASP B C 1
ATOM 1949 O O . ASP B 1 91 ? -24.547 -19.438 -12.43 1 76.38 91 ASP B O 1
ATOM 1953 N N . LYS B 1 92 ? -26.656 -19.703 -13.117 1 79.81 92 LYS B N 1
ATOM 1954 C CA . LYS B 1 92 ? -26.438 -18.953 -14.359 1 79.81 92 LYS B CA 1
ATOM 1955 C C . LYS B 1 92 ? -25.984 -17.531 -14.078 1 79.81 92 LYS B C 1
ATOM 1957 O O . LYS B 1 92 ? -25.438 -16.859 -14.961 1 79.81 92 LYS B O 1
ATOM 1962 N N . ARG B 1 93 ? -26.094 -17.078 -12.812 1 79.75 93 ARG B N 1
ATOM 1963 C CA . ARG B 1 93 ? -25.703 -15.711 -12.469 1 79.75 93 ARG B CA 1
ATOM 1964 C C . ARG B 1 93 ? -24.219 -15.641 -12.125 1 79.75 93 ARG B C 1
ATOM 1966 O O . ARG B 1 93 ? -23.625 -14.555 -12.094 1 79.75 93 ARG B O 1
ATOM 1973 N N . GLU B 1 94 ? -23.719 -16.844 -11.969 1 87.31 94 GLU B N 1
ATOM 1974 C CA . GLU B 1 94 ? -22.312 -16.875 -11.586 1 87.31 94 GLU B CA 1
ATOM 1975 C C . GLU B 1 94 ? -21.438 -17.219 -12.781 1 87.31 94 GLU B C 1
ATOM 1977 O O . GLU B 1 94 ? -21.812 -18.016 -13.633 1 87.31 94 GLU B O 1
ATOM 1982 N N . THR B 1 95 ? -20.391 -16.5 -12.805 1 92.38 95 THR B N 1
ATOM 1983 C CA . THR B 1 95 ? -19.406 -16.766 -13.844 1 92.38 95 THR B CA 1
ATOM 1984 C C . THR B 1 95 ? -18.219 -17.547 -13.281 1 92.38 95 THR B C 1
ATOM 1986 O O . THR B 1 95 ? -17.594 -17.125 -12.312 1 92.38 95 THR B O 1
ATOM 1989 N N . ASN B 1 96 ? -17.969 -18.703 -13.883 1 93.38 96 ASN B N 1
ATOM 1990 C CA . ASN B 1 96 ? -16.828 -19.516 -13.5 1 93.38 96 ASN B CA 1
ATOM 1991 C C . ASN B 1 96 ? -15.57 -19.094 -14.25 1 93.38 96 ASN B C 1
ATOM 1993 O O . ASN B 1 96 ? -15.648 -18.547 -15.352 1 93.38 96 ASN B O 1
ATOM 1997 N N . ILE B 1 97 ? -14.414 -19.359 -13.555 1 94.88 97 ILE B N 1
ATOM 1998 C CA . ILE B 1 97 ? -13.117 -19.016 -14.125 1 94.88 97 ILE B CA 1
ATOM 1999 C C . ILE B 1 97 ? -12.141 -20.172 -13.938 1 94.88 97 ILE B C 1
ATOM 2001 O O . ILE B 1 97 ? -12.109 -20.797 -12.867 1 94.88 97 ILE B O 1
ATOM 2005 N N . GLU B 1 98 ? -11.414 -20.516 -14.992 1 94.44 98 GLU B N 1
ATOM 2006 C CA . GLU B 1 98 ? -10.375 -21.547 -14.891 1 94.44 98 GLU B CA 1
ATOM 2007 C C . GLU B 1 98 ? -9.125 -21.141 -15.656 1 94.44 98 GLU B C 1
ATOM 2009 O O . GLU B 1 98 ? -9.172 -20.297 -16.547 1 94.44 98 GLU B O 1
ATOM 2014 N N . LEU B 1 99 ? -8.062 -21.781 -15.266 1 96.19 99 LEU B N 1
ATOM 2015 C CA . LEU B 1 99 ? -6.812 -21.562 -15.977 1 96.19 99 LEU B CA 1
ATOM 2016 C C . LEU B 1 99 ? -6.812 -22.281 -17.312 1 96.19 99 LEU B C 1
ATOM 2018 O O . LEU B 1 99 ? -7.301 -23.406 -17.422 1 96.19 99 LEU B O 1
ATOM 2022 N N . THR B 1 100 ? -6.258 -21.562 -18.297 1 95.88 100 THR B N 1
ATOM 2023 C CA . THR B 1 100 ? -5.938 -22.266 -19.547 1 95.88 100 THR B CA 1
ATOM 2024 C C . THR B 1 100 ? -4.656 -23.078 -19.406 1 95.88 100 THR B C 1
ATOM 2026 O O . THR B 1 100 ? -4.039 -23.078 -18.328 1 95.88 100 THR B O 1
ATOM 2029 N N . ARG B 1 101 ? -4.328 -23.797 -20.5 1 96 101 ARG B N 1
ATOM 2030 C CA . ARG B 1 101 ? -3.045 -24.5 -20.5 1 96 101 ARG B CA 1
ATOM 2031 C C . ARG B 1 101 ? -1.889 -23.516 -20.312 1 96 101 ARG B C 1
ATOM 2033 O O . ARG B 1 101 ? -0.944 -23.797 -19.578 1 96 101 ARG B O 1
ATOM 2040 N N . LYS B 1 102 ? -2.045 -22.391 -20.922 1 95.31 102 LYS B N 1
ATOM 2041 C CA . LYS B 1 102 ? -1.036 -21.344 -20.797 1 95.31 102 LYS B CA 1
ATOM 2042 C C . LYS B 1 102 ? -0.955 -20.828 -19.359 1 95.31 102 LYS B C 1
ATOM 2044 O O . LYS B 1 102 ? 0.139 -20.625 -18.828 1 95.31 102 LYS B O 1
ATOM 2049 N N . GLY B 1 103 ? -2.072 -20.641 -18.766 1 95 103 GLY B N 1
ATOM 2050 C CA . GLY B 1 103 ? -2.109 -20.203 -17.391 1 95 103 GLY B CA 1
ATOM 2051 C C . GLY B 1 103 ? -1.5 -21.203 -16.422 1 95 103 GLY B C 1
ATOM 2052 O O . GLY B 1 103 ? -0.763 -20.828 -15.516 1 95 103 GLY B O 1
ATOM 2053 N N . LYS B 1 104 ? -1.776 -22.453 -16.656 1 95.19 104 LYS B N 1
ATOM 2054 C CA . LYS B 1 104 ? -1.263 -23.516 -15.797 1 95.19 104 LYS B CA 1
ATOM 2055 C C . LYS B 1 104 ? 0.252 -23.641 -15.93 1 95.19 104 LYS B C 1
ATOM 2057 O O . LYS B 1 104 ? 0.933 -24.016 -14.969 1 95.19 104 LYS B O 1
ATOM 2062 N N . SER B 1 105 ? 0.729 -23.297 -17.031 1 94.56 105 SER B N 1
ATOM 2063 C CA . SER B 1 105 ? 2.158 -23.422 -17.297 1 94.56 105 SER B CA 1
ATOM 2064 C C . SER B 1 105 ? 2.957 -22.406 -16.484 1 94.56 105 SER B C 1
ATOM 2066 O O . SER B 1 105 ? 4.184 -22.5 -16.391 1 94.56 105 SER B O 1
ATOM 2068 N N . LEU B 1 106 ? 2.244 -21.484 -15.812 1 94.44 106 LEU B N 1
ATOM 2069 C CA . LEU B 1 106 ? 2.92 -20.422 -15.07 1 94.44 106 LEU B CA 1
ATOM 2070 C C . LEU B 1 106 ? 3.16 -20.844 -13.625 1 94.44 106 LEU B C 1
ATOM 2072 O O . LEU B 1 106 ? 3.658 -20.062 -12.82 1 94.44 106 LEU B O 1
ATOM 2076 N N . LYS B 1 107 ? 2.881 -22.031 -13.32 1 94.88 107 LYS B N 1
ATOM 2077 C CA . LYS B 1 107 ? 3.004 -22.516 -11.945 1 94.88 107 LYS B CA 1
ATOM 2078 C C . LYS B 1 107 ? 4.422 -22.328 -11.422 1 94.88 107 LYS B C 1
ATOM 2080 O O . LYS B 1 107 ? 4.617 -21.844 -10.297 1 94.88 107 LYS B O 1
ATOM 2085 N N . ARG B 1 108 ? 5.375 -22.625 -12.203 1 94.31 108 ARG B N 1
ATOM 2086 C CA . ARG B 1 108 ? 6.766 -22.516 -11.781 1 94.31 108 ARG B CA 1
ATOM 2087 C C . ARG B 1 108 ? 7.16 -21.062 -11.578 1 94.31 108 ARG B C 1
ATOM 2089 O O . ARG B 1 108 ? 7.801 -20.719 -10.578 1 94.31 108 ARG B O 1
ATOM 2096 N N . THR B 1 109 ? 6.762 -20.266 -12.539 1 94 109 THR B N 1
ATOM 2097 C CA . THR B 1 109 ? 7.027 -18.828 -12.438 1 94 109 THR B CA 1
ATOM 2098 C C . THR B 1 109 ? 6.383 -18.25 -11.18 1 94 109 THR B C 1
ATOM 2100 O O . THR B 1 109 ? 7.031 -17.516 -10.422 1 94 109 THR B O 1
ATOM 2103 N N . ALA B 1 110 ? 5.191 -18.594 -10.992 1 94.5 110 ALA B N 1
ATOM 2104 C CA . ALA B 1 110 ? 4.461 -18.109 -9.828 1 94.5 110 ALA B CA 1
ATOM 2105 C C . ALA B 1 110 ? 5.121 -18.578 -8.531 1 94.5 110 ALA B C 1
ATOM 2107 O O . ALA B 1 110 ? 5.227 -17.812 -7.57 1 94.5 110 ALA B O 1
ATOM 2108 N N . SER B 1 111 ? 5.566 -19.781 -8.562 1 94.94 111 SER B N 1
ATOM 2109 C CA . SER B 1 111 ? 6.238 -20.344 -7.391 1 94.94 111 SER B CA 1
ATOM 2110 C C . SER B 1 111 ? 7.539 -19.594 -7.105 1 94.94 111 SER B C 1
ATOM 2112 O O . SER B 1 111 ? 7.855 -19.312 -5.945 1 94.94 111 SER B O 1
ATOM 2114 N N . LYS B 1 112 ? 8.25 -19.266 -8.109 1 95.62 112 LYS B N 1
ATOM 2115 C CA . LYS B 1 112 ? 9.516 -18.547 -7.973 1 95.62 112 LYS B CA 1
ATOM 2116 C C . LYS B 1 112 ? 9.289 -17.141 -7.398 1 95.62 112 LYS B C 1
ATOM 2118 O O . LYS B 1 112 ? 9.961 -16.75 -6.441 1 95.62 112 LYS B O 1
ATOM 2123 N N . ILE B 1 113 ? 8.344 -16.484 -7.941 1 95.69 113 ILE B N 1
ATOM 2124 C CA . ILE B 1 113 ? 8.039 -15.133 -7.461 1 95.69 113 ILE B CA 1
ATOM 2125 C C . ILE B 1 113 ? 7.531 -15.203 -6.023 1 95.69 113 ILE B C 1
ATOM 2127 O O . ILE B 1 113 ? 7.992 -14.453 -5.16 1 95.69 113 ILE B O 1
ATOM 2131 N N . GLY B 1 114 ? 6.66 -16.125 -5.789 1 95.06 114 GLY B N 1
ATOM 2132 C CA . GLY B 1 114 ? 6.113 -16.312 -4.453 1 95.06 114 GLY B CA 1
ATOM 2133 C C . GLY B 1 114 ? 7.172 -16.641 -3.414 1 95.06 114 GLY B C 1
ATOM 2134 O O . GLY B 1 114 ? 7.18 -16.047 -2.33 1 95.06 114 GLY B O 1
ATOM 2135 N N . SER B 1 115 ? 8.031 -17.531 -3.779 1 94.69 115 SER B N 1
ATOM 2136 C CA . SER B 1 115 ? 9.094 -17.922 -2.857 1 94.69 115 SER B CA 1
ATOM 2137 C C . SER B 1 115 ? 9.984 -16.734 -2.508 1 94.69 115 SER B C 1
ATOM 2139 O O . SER B 1 115 ? 10.43 -16.594 -1.364 1 94.69 115 SER B O 1
ATOM 2141 N N . ARG B 1 116 ? 10.172 -15.938 -3.414 1 94.69 116 ARG B N 1
ATOM 2142 C CA . ARG B 1 116 ? 11.016 -14.766 -3.197 1 94.69 116 ARG B CA 1
ATOM 2143 C C . ARG B 1 116 ? 10.344 -13.766 -2.26 1 94.69 116 ARG B C 1
ATOM 2145 O O . ARG B 1 116 ? 10.922 -13.375 -1.247 1 94.69 116 ARG B O 1
ATOM 2152 N N . VAL B 1 117 ? 9.109 -13.492 -2.5 1 95.5 117 VAL B N 1
ATOM 2153 C CA . VAL B 1 117 ? 8.484 -12.398 -1.758 1 95.5 117 VAL B CA 1
ATOM 2154 C C . VAL B 1 117 ? 8 -12.914 -0.401 1 95.5 117 VAL B C 1
ATOM 2156 O O . VAL B 1 117 ? 7.75 -12.125 0.511 1 95.5 117 VAL B O 1
ATOM 2159 N N . LEU B 1 118 ? 7.914 -14.219 -0.246 1 95.62 118 LEU B N 1
ATOM 2160 C CA . LEU B 1 118 ? 7.457 -14.766 1.025 1 95.62 118 LEU B CA 1
ATOM 2161 C C . LEU B 1 118 ? 8.641 -15.141 1.912 1 95.62 118 LEU B C 1
ATOM 2163 O O . LEU B 1 118 ? 8.461 -15.57 3.053 1 95.62 118 LEU 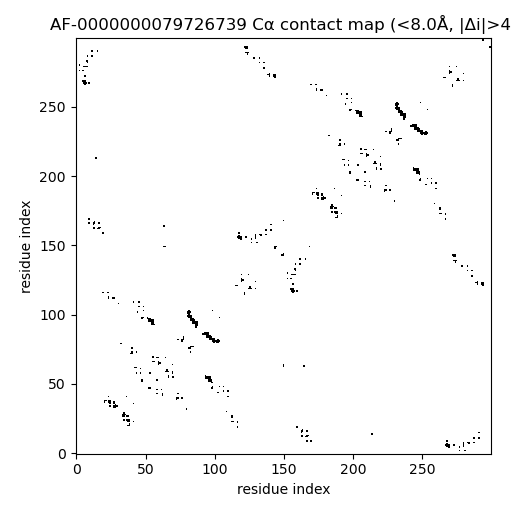B O 1
ATOM 2167 N N . SER B 1 119 ? 9.812 -14.914 1.429 1 95.62 119 SER B N 1
ATOM 2168 C CA . SER B 1 119 ? 11.008 -15.281 2.184 1 95.62 119 SER B CA 1
ATOM 2169 C C . SER B 1 119 ? 11.188 -14.383 3.404 1 95.62 119 SER B C 1
ATOM 2171 O O . SER B 1 119 ? 11.148 -13.156 3.289 1 95.62 119 SER B O 1
ATOM 2173 N N . LEU B 1 120 ? 11.438 -14.984 4.512 1 95.94 120 LEU B N 1
ATOM 2174 C CA . LEU B 1 120 ? 11.703 -14.211 5.723 1 95.94 120 LEU B CA 1
ATOM 2175 C C . LEU B 1 120 ? 13.016 -13.438 5.598 1 95.94 120 LEU B C 1
ATOM 2177 O O . LEU B 1 120 ? 13.141 -12.336 6.133 1 95.94 120 LEU B O 1
ATOM 2181 N N . LYS B 1 121 ? 13.898 -13.969 4.883 1 95 121 LYS B N 1
ATOM 2182 C CA . LYS B 1 121 ? 15.195 -13.336 4.68 1 95 121 LYS B CA 1
ATOM 2183 C C . LYS B 1 121 ? 15.047 -12 3.947 1 95 121 LYS B C 1
ATOM 2185 O O . LYS B 1 121 ? 15.742 -11.031 4.266 1 95 121 LYS B O 1
ATOM 2190 N N . LEU B 1 122 ? 14.156 -11.984 3.061 1 95.94 122 LEU B N 1
ATOM 2191 C CA . LEU B 1 122 ? 13.93 -10.75 2.318 1 95.94 122 LEU B CA 1
ATOM 2192 C C . LEU B 1 122 ? 13.492 -9.625 3.25 1 95.94 122 LEU B C 1
ATOM 2194 O O . LEU B 1 122 ? 13.898 -8.477 3.08 1 95.94 122 LEU B O 1
ATOM 2198 N N . TRP B 1 123 ? 12.75 -10.016 4.219 1 96.62 123 TRP B N 1
ATOM 2199 C CA . TRP B 1 123 ? 12.086 -9.023 5.059 1 96.62 123 TRP B CA 1
ATOM 2200 C C . TRP B 1 123 ? 12.844 -8.82 6.367 1 96.62 123 TRP B C 1
ATOM 2202 O O . TRP B 1 123 ? 12.477 -7.961 7.172 1 96.62 123 TRP B O 1
ATOM 2212 N N . GLY B 1 124 ? 13.82 -9.602 6.602 1 96.62 124 GLY B N 1
ATOM 2213 C CA . GLY B 1 124 ? 14.648 -9.445 7.789 1 96.62 124 GLY B CA 1
ATOM 2214 C C . GLY B 1 124 ? 13.945 -9.875 9.062 1 96.62 124 GLY B C 1
ATOM 2215 O O . GLY B 1 124 ? 14.125 -9.258 10.109 1 96.62 124 GLY B O 1
ATOM 2216 N N . LEU B 1 125 ? 13.148 -10.883 8.961 1 97.19 125 LEU B N 1
ATOM 2217 C CA . LEU B 1 125 ? 12.398 -11.352 10.117 1 97.19 125 LEU B CA 1
ATOM 2218 C C . LEU B 1 125 ? 12.766 -12.789 10.469 1 97.19 125 LEU B C 1
ATOM 2220 O O . LEU B 1 125 ? 13.086 -13.578 9.578 1 97.19 125 LEU B O 1
ATOM 2224 N N . ASN B 1 126 ? 12.758 -13.117 11.688 1 96.31 126 ASN B N 1
ATOM 2225 C CA . ASN B 1 126 ? 12.781 -14.516 12.102 1 96.31 126 ASN B CA 1
ATOM 2226 C C . ASN B 1 126 ? 11.367 -15.086 12.234 1 96.31 126 ASN B C 1
ATOM 2228 O O . ASN B 1 126 ? 10.383 -14.352 12.133 1 96.31 126 ASN B O 1
ATOM 2232 N N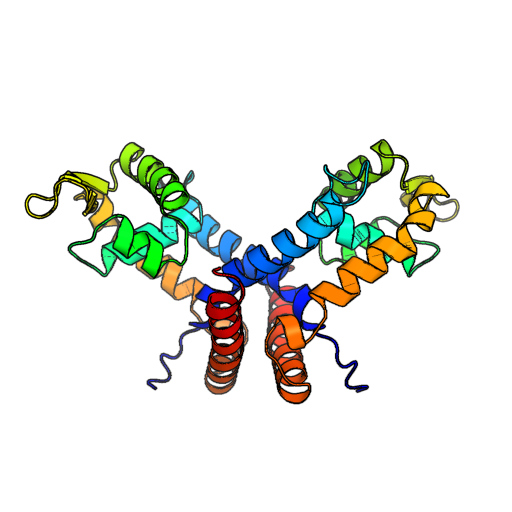 . PRO B 1 127 ? 11.234 -16.375 12.406 1 95.69 127 PRO B N 1
ATOM 2233 C CA . PRO B 1 127 ? 9.914 -17 12.422 1 95.69 127 PRO B CA 1
ATOM 2234 C C . PRO B 1 127 ? 9.016 -16.453 13.523 1 95.69 127 PRO B C 1
ATOM 2236 O O . PRO B 1 127 ? 7.82 -16.234 13.305 1 95.69 127 PRO B O 1
ATOM 2239 N N . GLN B 1 128 ? 9.547 -16.172 14.594 1 95.81 128 GLN B N 1
ATOM 2240 C CA . GLN B 1 128 ? 8.758 -15.664 15.711 1 95.81 128 GLN B CA 1
ATOM 2241 C C . GLN B 1 128 ? 8.242 -14.25 15.422 1 95.81 128 GLN B C 1
ATOM 2243 O O . GLN B 1 128 ? 7.074 -13.953 15.672 1 95.81 128 GLN B O 1
ATOM 2248 N N . GLU B 1 129 ? 9.094 -13.43 14.891 1 96.44 129 GLU B N 1
ATOM 2249 C CA . GLU B 1 129 ? 8.719 -12.07 14.516 1 96.44 129 GLU B CA 1
ATOM 2250 C C . GLU B 1 129 ? 7.645 -12.078 13.422 1 96.44 129 GLU B C 1
ATOM 2252 O O . GLU B 1 129 ? 6.703 -11.281 13.469 1 96.44 129 GLU B O 1
ATOM 2257 N N . SER B 1 130 ? 7.855 -12.961 12.555 1 96.69 130 SER B N 1
ATOM 2258 C CA . SER B 1 130 ? 6.895 -13.094 11.461 1 96.69 130 SER B CA 1
ATOM 2259 C C . SER B 1 130 ? 5.516 -13.484 11.984 1 96.69 130 SER B C 1
ATOM 2261 O O . SER B 1 130 ? 4.504 -12.938 11.539 1 96.69 130 SER B O 1
ATOM 2263 N N . GLU B 1 131 ? 5.457 -14.344 12.828 1 95.75 131 GLU B N 1
ATOM 2264 C CA . GLU B 1 131 ? 4.191 -14.789 13.398 1 95.75 131 GLU B CA 1
ATOM 2265 C C . GLU B 1 131 ? 3.521 -13.664 14.188 1 95.75 131 GLU B C 1
ATOM 2267 O O . GLU B 1 131 ? 2.311 -13.461 14.078 1 95.75 131 GLU B O 1
ATOM 2272 N N . GLN B 1 132 ? 4.297 -12.984 14.945 1 96.19 132 GLN B N 1
ATOM 2273 C CA . GLN B 1 132 ? 3.764 -11.852 15.695 1 96.19 132 GLN B CA 1
ATOM 2274 C C . GLN B 1 132 ? 3.178 -10.797 14.766 1 96.19 132 GLN B C 1
ATOM 2276 O O . GLN B 1 132 ? 2.092 -10.273 15.016 1 96.19 132 GLN B O 1
ATOM 2281 N N . LEU B 1 133 ? 3.926 -10.555 13.773 1 97.25 133 LEU B N 1
ATOM 2282 C CA . LEU B 1 133 ? 3.461 -9.57 12.797 1 97.25 133 LEU B CA 1
ATOM 2283 C C . LEU B 1 133 ? 2.164 -10.031 12.141 1 97.25 133 LEU B C 1
ATOM 2285 O O . LEU B 1 133 ? 1.234 -9.242 11.969 1 97.25 133 LEU B O 1
ATOM 2289 N N . PHE B 1 134 ? 2.133 -11.289 11.82 1 96.31 134 PHE B N 1
ATOM 2290 C CA . PHE B 1 134 ? 0.936 -11.844 11.203 1 96.31 134 PHE B CA 1
ATOM 2291 C C . PHE B 1 134 ? -0.277 -11.664 12.102 1 96.31 134 PHE B C 1
ATOM 2293 O O . PHE B 1 134 ? -1.324 -11.188 11.656 1 96.31 134 PHE B O 1
ATOM 2300 N N . ASP B 1 135 ? -0.091 -11.961 13.289 1 96.69 135 ASP B N 1
ATOM 2301 C CA . ASP B 1 135 ? -1.195 -11.875 14.242 1 96.69 135 ASP B CA 1
ATOM 2302 C C . ASP B 1 135 ? -1.703 -10.445 14.367 1 96.69 135 ASP B C 1
ATOM 2304 O O . ASP B 1 135 ? -2.914 -10.203 14.391 1 96.69 135 ASP B O 1
ATOM 2308 N N . LEU B 1 136 ? -0.8 -9.531 14.445 1 97.12 136 LEU B N 1
ATOM 2309 C CA . LEU B 1 136 ? -1.162 -8.125 14.617 1 97.12 136 LEU B CA 1
ATOM 2310 C C . LEU B 1 136 ? -1.841 -7.582 13.367 1 97.12 136 LEU B C 1
ATOM 2312 O O . LEU B 1 136 ? -2.861 -6.895 13.453 1 97.12 136 LEU B O 1
ATOM 2316 N N . LEU B 1 137 ? -1.326 -7.891 12.203 1 96.94 137 LEU B N 1
ATOM 2317 C CA . LEU B 1 137 ? -1.909 -7.402 10.961 1 96.94 137 LEU B CA 1
ATOM 2318 C C . LEU B 1 137 ? -3.258 -8.062 10.695 1 96.94 137 LEU B C 1
ATOM 2320 O O . LEU B 1 137 ? -4.18 -7.418 10.188 1 96.94 137 LEU B O 1
ATOM 2324 N N . GLU B 1 138 ? -3.338 -9.336 11.023 1 95.12 138 GLU B N 1
ATOM 2325 C CA . GLU B 1 138 ? -4.621 -10.023 10.883 1 95.12 138 GLU B CA 1
ATOM 2326 C C . GLU B 1 138 ? -5.676 -9.406 11.805 1 95.12 138 GLU B C 1
ATOM 2328 O O . GLU B 1 138 ? -6.832 -9.258 11.406 1 95.12 138 GLU B O 1
ATOM 2333 N N . LYS B 1 139 ? -5.293 -9.086 12.961 1 96.69 139 LYS B N 1
ATOM 2334 C CA . LYS B 1 139 ? -6.211 -8.43 13.891 1 96.69 139 LYS B CA 1
ATOM 2335 C C . LYS B 1 139 ? -6.742 -7.125 13.305 1 96.69 139 LYS B C 1
ATOM 2337 O O . LYS B 1 139 ? -7.945 -6.863 13.352 1 96.69 139 LYS B O 1
ATOM 2342 N N . ILE B 1 140 ? -5.879 -6.348 12.758 1 97.19 140 ILE B N 1
ATOM 2343 C CA . ILE B 1 140 ? -6.266 -5.074 12.164 1 97.19 140 ILE B CA 1
ATOM 2344 C C . ILE B 1 140 ? -7.219 -5.32 10.992 1 97.19 140 ILE B C 1
ATOM 2346 O O . ILE B 1 140 ? -8.273 -4.691 10.906 1 97.19 140 ILE B O 1
ATOM 2350 N N . TYR B 1 141 ? -6.824 -6.195 10.188 1 94.31 141 TYR B N 1
ATOM 2351 C CA . TYR B 1 141 ? -7.617 -6.488 9 1 94.31 141 TYR B CA 1
ATOM 2352 C C . TYR B 1 141 ? -9.023 -6.945 9.383 1 94.31 141 TYR B C 1
ATOM 2354 O O . TYR B 1 141 ? -10.008 -6.477 8.82 1 94.31 141 TYR B O 1
ATOM 2362 N N . THR B 1 142 ? -9.102 -7.852 10.281 1 94 142 THR B N 1
ATOM 2363 C CA . THR B 1 142 ? -10.391 -8.383 10.711 1 94 142 THR B CA 1
ATOM 2364 C C . THR B 1 142 ? -11.25 -7.281 11.328 1 94 142 THR B C 1
ATOM 2366 O O . THR B 1 142 ? -12.453 -7.207 11.07 1 94 142 THR B O 1
ATOM 2369 N N . HIS B 1 143 ? -10.633 -6.469 12.125 1 96.19 143 HIS B N 1
ATOM 2370 C CA . HIS B 1 143 ? -11.328 -5.34 12.734 1 96.19 143 HIS B CA 1
ATOM 2371 C C . HIS B 1 143 ? -11.93 -4.422 11.672 1 96.19 143 HIS B C 1
ATOM 2373 O O . HIS B 1 143 ? -13.102 -4.047 11.75 1 96.19 143 HIS B O 1
ATOM 2379 N N . LEU B 1 144 ? -11.125 -4.117 10.633 1 94.69 144 LEU B N 1
ATOM 2380 C CA . LEU B 1 144 ? -11.555 -3.193 9.594 1 94.69 144 LEU B CA 1
ATOM 2381 C C . LEU B 1 144 ? -12.609 -3.838 8.695 1 94.69 144 LEU B C 1
ATOM 2383 O O . LEU B 1 144 ? -13.523 -3.162 8.219 1 94.69 144 LEU B O 1
ATOM 2387 N N . ARG B 1 145 ? -12.391 -5.07 8.391 1 88.88 145 ARG B N 1
ATOM 2388 C CA . ARG B 1 145 ? -13.375 -5.785 7.594 1 88.88 145 ARG B CA 1
ATOM 2389 C C . ARG B 1 145 ? -14.75 -5.75 8.258 1 88.88 145 ARG B C 1
ATOM 2391 O O . ARG B 1 145 ? -15.766 -5.547 7.586 1 88.88 145 ARG B O 1
ATOM 2398 N N . ASN B 1 146 ? -14.758 -5.867 9.5 1 88.69 146 ASN B N 1
ATOM 2399 C CA . ASN B 1 146 ? -16 -5.902 10.258 1 88.69 146 ASN B CA 1
ATOM 2400 C C . ASN B 1 146 ? -16.609 -4.508 10.414 1 88.69 146 ASN B C 1
ATOM 2402 O O . ASN B 1 146 ? -17.828 -4.344 10.367 1 88.69 146 ASN B O 1
ATOM 2406 N N . SER B 1 147 ? -15.773 -3.539 10.555 1 87.12 147 SER B N 1
ATOM 2407 C CA . SER B 1 147 ? -16.25 -2.205 10.898 1 87.12 147 SER B CA 1
ATOM 2408 C C . SER B 1 147 ? -16.438 -1.343 9.648 1 87.12 147 SER B C 1
ATOM 2410 O O . SER B 1 147 ? -17.266 -0.442 9.633 1 87.12 147 SER B O 1
ATOM 2412 N N . ARG B 1 148 ? -15.594 -1.641 8.516 1 82.31 148 ARG B N 1
ATOM 2413 C CA . ARG B 1 148 ? -15.57 -0.708 7.391 1 82.31 148 ARG B CA 1
ATOM 2414 C C . ARG B 1 148 ? -15.789 -1.438 6.066 1 82.31 148 ARG B C 1
ATOM 2416 O O . ARG B 1 148 ? -15.852 -0.809 5.012 1 82.31 148 ARG B O 1
ATOM 2423 N N . ASN B 1 149 ? -15.953 -2.672 6.156 1 73.44 149 ASN B N 1
ATOM 2424 C CA . ASN B 1 149 ? -16.266 -3.514 5.008 1 73.44 149 ASN B CA 1
ATOM 2425 C C . ASN B 1 149 ? -15.188 -3.42 3.932 1 73.44 149 ASN B C 1
ATOM 2427 O O . ASN B 1 149 ? -15.492 -3.199 2.76 1 73.44 149 ASN B O 1
ATOM 2431 N N . ILE B 1 150 ? -13.961 -3.443 4.434 1 77.94 150 ILE B N 1
ATOM 2432 C CA . ILE B 1 150 ? -12.867 -3.445 3.467 1 77.94 150 ILE B CA 1
ATOM 2433 C C . ILE B 1 150 ? -12.602 -4.875 2.998 1 77.94 150 ILE B C 1
ATOM 2435 O O . ILE B 1 150 ? -12.961 -5.836 3.678 1 77.94 150 ILE B O 1
#